Protein AF-A0A9J6EK21-F1 (afdb_monomer_lite)

Sequence (193 aa):
MLVGSKFVKLVEVPLRETSPPKWKELTINTGAAQSTLEDIKLTERAGGYAYQEDPASGVATRNRFIYWKTNHNVLELAEESLDVDLVGNRLRLRFQHTPLLEGVSIFETRNNLVVLAATIASVHRLSFPHPRLLNPNVGSTSTCSMRSVFFDTSATLLRDYHVAEPRRSRHHAVEQLVQLAGSQRRGDIRARY

Secondary structure (DSSP, 8-state):
-----PPPPP-------SS----EEEEE-----TTS-TT--PPPEEEEEEPPP-GGGGGGTTTEEEEEEEETTEEEEEEEESSSEEES-EEEEEETTSPEEEEEEEEE-SSEEEEEEEESS-EEEEEEE-HHHH-TTTTTS--SEEE-TTTT--TTGGGG----------TTHHHHHHHHHHTTSSS------

InterPro domains:
  IPR021717 Nucleoporin Nup120/160 [PTHR21286] (7-160)
  IPR059141 Nucleoporin Nup120/160, beta-propeller domain [PF11715] (64-175)

Radius of gyration: 25.61 Å; chains: 1; bounding box: 90×64×72 Å

Organism: Rhipicephalus microplus (NCBI:txid6941)

pLDDT: mean 75.16, std 19.0, range [32.81, 96.81]

Foldseek 3Di:
DDDDDDDDDDDDDDPDDVDDDDEDEDEDEPVDDLPPCLPDQDDKDKDKAQFDDDVLLPQLRPQKMKIWIFDFQKIKIAIDHPQAAEPQGIYIYGYPNWTWDPDWDWDDDPFWIWIWTDTPFFIWIQTFGRSCVQCVPVVPDDDRYGYHSRNPDDVVSRPPTPGPGVPPPPPPPVVVVVVVVVVVPPDDDDDDD

Structure (mmCIF, N/CA/C/O backbone):
data_AF-A0A9J6EK21-F1
#
_entry.id   AF-A0A9J6EK21-F1
#
loop_
_atom_site.group_PDB
_atom_site.id
_atom_site.type_symbol
_atom_site.label_atom_id
_atom_site.label_alt_id
_atom_site.label_comp_id
_atom_site.label_asym_id
_atom_site.label_entity_id
_atom_site.label_seq_id
_atom_site.pdbx_PDB_ins_code
_atom_site.Cartn_x
_atom_site.Cartn_y
_atom_site.Cartn_z
_atom_site.occupancy
_atom_site.B_iso_or_equiv
_atom_site.auth_seq_id
_atom_site.auth_comp_id
_atom_site.auth_asym_id
_atom_site.auth_atom_id
_atom_site.pdbx_PDB_model_num
ATOM 1 N N . MET A 1 1 ? 47.867 -22.078 9.598 1.00 40.31 1 MET A N 1
ATOM 2 C CA . MET A 1 1 ? 47.604 -20.791 8.920 1.00 40.31 1 MET A CA 1
ATOM 3 C C . MET A 1 1 ? 46.098 -20.562 8.979 1.00 40.31 1 MET A C 1
ATOM 5 O O . MET A 1 1 ? 45.368 -21.250 8.281 1.00 40.31 1 MET A O 1
ATOM 9 N N . LEU A 1 2 ? 45.621 -19.748 9.926 1.00 47.09 2 LEU A N 1
ATOM 10 C CA . LEU A 1 2 ? 44.187 -19.523 10.148 1.00 47.09 2 LEU A CA 1
ATOM 11 C C . LEU A 1 2 ? 43.676 -18.512 9.116 1.00 47.09 2 LEU A C 1
ATOM 13 O O . LEU A 1 2 ? 44.155 -17.381 9.067 1.00 47.09 2 LEU A O 1
ATOM 17 N N . VAL A 1 3 ? 42.727 -18.933 8.280 1.00 52.97 3 VAL A N 1
ATOM 18 C CA . VAL A 1 3 ? 42.034 -18.062 7.327 1.00 52.97 3 VAL A CA 1
ATOM 19 C C . VAL A 1 3 ? 41.134 -17.127 8.134 1.00 52.97 3 VAL A C 1
ATOM 21 O O . VAL A 1 3 ? 40.105 -17.539 8.666 1.00 52.97 3 VAL A O 1
ATOM 24 N N . GLY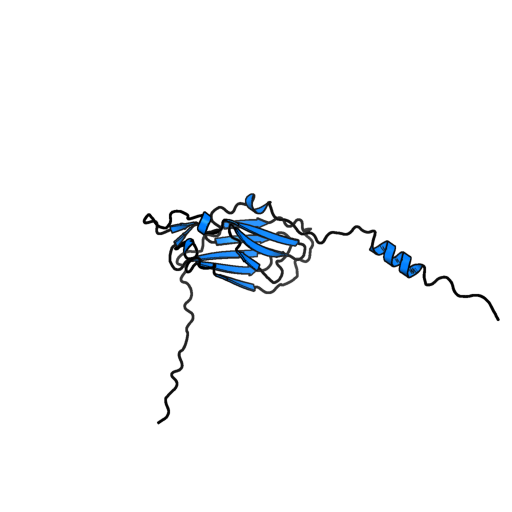 A 1 4 ? 41.561 -15.874 8.288 1.00 55.09 4 GLY A N 1
ATOM 25 C CA . GLY A 1 4 ? 40.792 -14.844 8.978 1.00 55.09 4 GLY A CA 1
ATOM 26 C C . GLY A 1 4 ? 39.464 -14.604 8.264 1.00 55.09 4 GLY A C 1
ATOM 27 O O . GLY A 1 4 ? 39.439 -14.116 7.135 1.00 55.09 4 GLY A O 1
ATOM 28 N N . SER A 1 5 ? 38.360 -14.949 8.923 1.00 61.59 5 SER A N 1
ATOM 29 C CA . SER A 1 5 ? 37.017 -14.615 8.452 1.00 61.59 5 SER A CA 1
ATOM 30 C C . SER A 1 5 ? 36.838 -13.100 8.551 1.00 61.59 5 SER A C 1
ATOM 32 O O . SER A 1 5 ? 36.797 -12.541 9.645 1.00 61.59 5 SER A O 1
ATOM 34 N N . LYS A 1 6 ? 36.801 -12.409 7.407 1.00 70.25 6 LYS A N 1
ATOM 35 C CA . LYS A 1 6 ? 36.523 -10.968 7.357 1.00 70.25 6 LYS A CA 1
ATOM 36 C C . LYS A 1 6 ? 35.059 -10.738 7.734 1.00 70.25 6 LYS A C 1
ATOM 38 O O . LYS A 1 6 ? 34.167 -11.168 7.010 1.00 70.25 6 LYS A O 1
ATOM 43 N N . PHE A 1 7 ? 34.814 -10.043 8.841 1.00 70.19 7 PHE A N 1
ATOM 44 C CA . PHE A 1 7 ? 33.476 -9.576 9.195 1.00 70.19 7 PHE A CA 1
ATOM 45 C C . PHE A 1 7 ? 33.086 -8.412 8.278 1.00 70.19 7 PHE A C 1
ATOM 47 O O . PHE A 1 7 ? 33.730 -7.362 8.286 1.00 70.19 7 PHE A O 1
ATOM 54 N N . VAL A 1 8 ? 32.038 -8.600 7.476 1.00 79.94 8 VAL A N 1
ATOM 55 C CA . VAL A 1 8 ? 31.422 -7.528 6.685 1.00 79.94 8 VAL A CA 1
ATOM 56 C C . VAL A 1 8 ? 30.449 -6.776 7.591 1.00 79.94 8 VAL A C 1
ATOM 58 O O . VAL A 1 8 ? 29.542 -7.377 8.162 1.00 79.94 8 VAL A O 1
ATOM 61 N N . LYS A 1 9 ? 30.645 -5.463 7.742 1.00 83.06 9 LYS A N 1
ATOM 62 C CA . LYS A 1 9 ? 29.741 -4.581 8.489 1.00 83.06 9 LYS A CA 1
ATOM 63 C C . LYS A 1 9 ? 28.772 -3.921 7.513 1.00 83.06 9 LYS A C 1
ATOM 65 O O . LYS A 1 9 ? 29.208 -3.238 6.591 1.00 83.06 9 LYS A O 1
ATOM 70 N N . LEU A 1 10 ? 27.476 -4.103 7.739 1.00 83.75 10 LEU A N 1
ATOM 71 C CA . LEU A 1 10 ? 26.432 -3.352 7.046 1.00 83.75 10 LEU A CA 1
ATOM 72 C C . LEU A 1 10 ? 26.148 -2.062 7.825 1.00 83.75 10 LEU A C 1
ATOM 74 O O . LEU A 1 10 ? 26.175 -2.055 9.057 1.00 83.75 10 LEU A O 1
ATOM 78 N N . VAL A 1 11 ? 25.917 -0.967 7.106 1.00 85.31 11 VAL A N 1
ATOM 79 C CA . VAL A 1 11 ? 25.530 0.332 7.667 1.00 85.31 11 VAL A CA 1
ATOM 80 C C . VAL A 1 11 ? 24.238 0.745 6.984 1.00 85.31 11 VAL A C 1
ATOM 82 O O . VAL A 1 11 ? 24.142 0.684 5.760 1.00 85.31 11 VAL A O 1
ATOM 85 N N . GLU A 1 12 ? 23.248 1.143 7.775 1.00 80.56 12 GLU A N 1
ATOM 86 C CA . GLU A 1 12 ? 22.016 1.712 7.248 1.00 80.56 12 GLU A CA 1
ATOM 87 C C . GLU A 1 12 ? 22.305 3.104 6.682 1.00 80.56 12 GLU A C 1
ATOM 89 O O . GLU A 1 12 ? 22.923 3.943 7.339 1.00 80.56 12 GLU A O 1
ATOM 94 N N . VAL A 1 13 ? 21.872 3.342 5.447 1.00 76.94 13 VAL A N 1
ATOM 95 C CA . VAL A 1 13 ? 21.947 4.656 4.813 1.00 76.94 13 VAL A CA 1
ATOM 96 C C . VAL A 1 13 ? 20.536 5.236 4.817 1.00 76.94 13 VAL A C 1
ATOM 98 O O . VAL A 1 13 ? 19.679 4.713 4.104 1.00 76.94 13 VAL A O 1
ATOM 101 N N . PRO A 1 14 ? 20.265 6.297 5.599 1.00 68.88 14 PRO A N 1
ATOM 102 C CA . PRO A 1 14 ? 18.956 6.932 5.602 1.00 68.88 14 PRO A CA 1
ATOM 103 C C . PRO A 1 14 ? 18.632 7.485 4.214 1.00 68.88 14 PRO A C 1
ATOM 105 O O . PRO A 1 14 ? 19.471 8.141 3.587 1.00 68.88 14 PRO A O 1
ATOM 108 N N . LEU A 1 15 ? 17.404 7.259 3.748 1.00 63.62 15 LEU A N 1
ATOM 109 C CA . LEU A 1 15 ? 16.903 7.884 2.527 1.00 63.62 15 LEU A CA 1
ATOM 110 C C . LEU A 1 15 ? 16.932 9.408 2.709 1.00 63.62 15 LEU A C 1
ATOM 112 O O . LEU A 1 15 ? 16.271 9.961 3.588 1.00 63.62 15 LEU A O 1
ATOM 116 N N . ARG A 1 16 ? 17.725 10.102 1.887 1.00 55.03 16 ARG A N 1
ATOM 117 C CA . ARG A 1 16 ? 17.743 11.568 1.853 1.00 55.03 16 ARG A CA 1
ATOM 118 C C . ARG A 1 16 ? 16.527 12.067 1.078 1.00 55.03 16 ARG A C 1
ATOM 120 O O . ARG A 1 16 ? 16.592 12.242 -0.135 1.00 55.03 16 ARG A O 1
ATOM 127 N N . GLU A 1 17 ? 15.433 12.328 1.782 1.00 61.44 17 GLU A N 1
ATOM 128 C CA . GLU A 1 17 ? 14.317 13.099 1.231 1.00 61.44 17 GLU A CA 1
ATOM 129 C C . GLU A 1 17 ? 14.721 14.587 1.198 1.00 61.44 17 GLU A C 1
ATOM 131 O O . GLU A 1 17 ? 14.919 15.221 2.232 1.00 61.44 17 GLU A O 1
ATOM 136 N N . THR A 1 18 ? 14.914 15.147 0.001 1.00 62.56 18 THR A N 1
ATOM 137 C CA . THR A 1 18 ? 15.340 16.551 -0.197 1.00 62.56 18 THR A CA 1
ATOM 138 C C . THR A 1 18 ? 14.207 17.558 0.005 1.00 62.56 18 THR A C 1
ATOM 140 O O . THR A 1 18 ? 14.449 18.756 0.141 1.00 62.56 18 THR A O 1
ATOM 143 N N . SER A 1 19 ? 12.966 17.076 0.033 1.00 68.75 19 SER A N 1
ATOM 144 C CA . SER A 1 19 ? 11.758 17.848 0.304 1.00 68.75 19 SER A CA 1
ATOM 145 C C . SER A 1 19 ? 10.736 16.954 1.008 1.00 68.75 19 SER A C 1
ATOM 147 O O . SER A 1 19 ? 10.774 15.735 0.820 1.00 68.75 19 SER A O 1
ATOM 149 N N . PRO A 1 20 ? 9.837 17.523 1.830 1.00 72.75 20 PRO A N 1
ATOM 150 C CA . PRO A 1 20 ? 8.819 16.733 2.497 1.00 72.75 20 PRO A CA 1
ATOM 151 C C . PRO A 1 20 ? 7.945 16.008 1.460 1.00 72.75 20 PRO A C 1
ATOM 153 O O . PRO A 1 20 ? 7.500 16.627 0.487 1.00 72.75 20 PRO A O 1
ATOM 156 N N . PRO A 1 21 ? 7.674 14.709 1.657 1.00 76.00 21 PRO A N 1
ATOM 157 C CA . PRO A 1 21 ? 6.937 13.908 0.695 1.00 76.00 21 PRO A CA 1
ATOM 158 C C . PRO A 1 21 ? 5.524 14.452 0.485 1.00 76.00 21 PRO A C 1
ATOM 160 O O . PRO A 1 21 ? 4.803 14.763 1.437 1.00 76.00 21 PRO A O 1
ATOM 163 N N . LYS A 1 22 ? 5.100 14.535 -0.779 1.00 88.62 22 LYS A N 1
ATOM 164 C CA . LYS A 1 22 ? 3.745 14.962 -1.136 1.00 88.62 22 LYS A CA 1
ATOM 165 C C . LYS A 1 22 ? 2.770 13.802 -0.947 1.00 88.62 22 LYS A C 1
ATOM 167 O O . LYS A 1 22 ? 2.676 12.918 -1.794 1.00 88.62 22 LYS A O 1
ATOM 172 N N . TRP A 1 23 ? 2.030 13.825 0.155 1.00 92.69 23 TRP A N 1
ATOM 173 C CA . TRP A 1 23 ? 1.017 12.819 0.467 1.00 92.69 23 TRP A CA 1
ATOM 174 C C . TRP A 1 23 ? -0.334 13.162 -0.156 1.00 92.69 23 TRP A C 1
ATOM 176 O O . TRP A 1 23 ? -0.827 14.284 -0.027 1.00 92.69 23 TRP A O 1
ATOM 186 N N . LYS A 1 24 ? -0.966 12.168 -0.782 1.00 93.19 24 LYS A N 1
ATOM 187 C CA . LYS A 1 24 ? -2.401 12.196 -1.068 1.00 93.19 24 LYS A CA 1
ATOM 188 C C . LYS A 1 24 ? -3.138 11.685 0.164 1.00 93.19 24 LYS A C 1
ATOM 190 O O . LYS A 1 24 ? -2.943 10.537 0.541 1.00 93.19 24 LYS A O 1
ATOM 195 N N . GLU A 1 25 ? -3.952 12.517 0.803 1.00 93.94 25 GLU A N 1
ATOM 196 C CA . GLU A 1 25 ? -4.657 12.150 2.036 1.00 93.94 25 GLU A CA 1
ATOM 197 C C . GLU A 1 25 ? -6.149 11.934 1.775 1.00 93.94 25 GLU A C 1
ATOM 199 O O . GLU A 1 25 ? -6.802 12.769 1.148 1.00 93.94 25 GLU A O 1
ATOM 204 N N . LEU A 1 26 ? -6.681 10.801 2.236 1.00 91.69 26 LEU A N 1
ATOM 205 C CA . LEU A 1 26 ? -8.092 10.442 2.123 1.00 91.69 26 LEU A CA 1
ATOM 206 C C . LEU A 1 26 ? -8.618 9.953 3.471 1.00 91.69 26 LEU A C 1
ATOM 208 O O . LEU A 1 26 ? -7.931 9.254 4.215 1.00 91.69 26 LEU A O 1
ATOM 212 N N . THR A 1 27 ? -9.874 10.279 3.750 1.00 90.25 27 THR A N 1
ATOM 213 C CA . THR A 1 27 ? -10.564 9.869 4.972 1.00 90.25 27 THR A CA 1
ATOM 214 C C . THR A 1 27 ? -11.602 8.802 4.648 1.00 90.25 27 THR A C 1
ATOM 216 O O . THR A 1 27 ? -12.397 8.960 3.721 1.00 90.25 27 THR A O 1
ATOM 219 N N . ILE A 1 28 ? -11.587 7.713 5.412 1.00 86.75 28 ILE A N 1
ATOM 220 C CA . ILE A 1 28 ? -12.475 6.563 5.269 1.00 86.75 28 ILE A CA 1
ATOM 221 C C . ILE A 1 28 ? -13.487 6.605 6.407 1.00 86.75 28 ILE A C 1
ATOM 223 O O . ILE A 1 28 ? -13.144 6.456 7.583 1.00 86.75 28 ILE A O 1
ATOM 227 N N . ASN A 1 29 ? -14.749 6.787 6.033 1.00 84.19 29 ASN A N 1
ATOM 228 C CA . ASN A 1 29 ? -15.865 6.698 6.961 1.00 84.19 29 ASN A CA 1
ATOM 229 C C . ASN A 1 29 ? -16.141 5.215 7.219 1.00 84.19 29 ASN A C 1
ATOM 231 O O . ASN A 1 29 ? -16.587 4.498 6.326 1.00 84.19 29 ASN A O 1
ATOM 235 N N . THR A 1 30 ? -15.856 4.755 8.431 1.00 76.69 30 THR A N 1
ATOM 236 C CA . THR A 1 30 ? -15.972 3.341 8.823 1.00 76.69 30 THR A CA 1
ATOM 237 C C . THR A 1 30 ? -17.363 2.976 9.342 1.00 76.69 30 THR A C 1
ATOM 239 O O . THR A 1 30 ? -17.615 1.819 9.649 1.00 76.69 30 THR A O 1
ATOM 242 N N . GLY A 1 31 ? -18.268 3.954 9.481 1.00 71.31 31 GLY A N 1
ATOM 243 C CA . GLY A 1 31 ? -19.577 3.753 10.111 1.00 71.31 31 GLY A CA 1
ATOM 244 C C . GLY A 1 31 ? -19.506 3.454 11.614 1.00 71.31 31 GLY A C 1
ATOM 245 O O . GLY A 1 31 ? -20.548 3.261 12.239 1.00 71.31 31 GLY A O 1
ATOM 246 N N . ALA A 1 32 ? -18.305 3.441 12.204 1.00 67.50 32 ALA A N 1
ATOM 247 C CA . ALA A 1 32 ? -18.110 3.257 13.631 1.00 67.50 32 ALA A CA 1
ATOM 248 C C . ALA A 1 32 ? -18.703 4.442 14.406 1.00 67.50 32 ALA A C 1
ATOM 250 O O . ALA A 1 32 ? -18.545 5.606 14.023 1.00 67.50 32 ALA A O 1
ATOM 251 N N . ALA A 1 33 ? -19.405 4.137 15.498 1.00 65.12 33 ALA A N 1
ATOM 252 C CA . ALA A 1 33 ? -19.888 5.158 16.412 1.00 65.12 33 ALA A CA 1
ATOM 253 C C . ALA A 1 33 ? -18.691 5.862 17.063 1.00 65.12 33 ALA A C 1
ATOM 255 O O . ALA A 1 33 ? -17.718 5.213 17.428 1.00 65.12 33 ALA A O 1
ATOM 256 N N . GLN A 1 34 ? -18.806 7.169 17.289 1.00 60.50 34 GLN A N 1
ATOM 257 C CA . GLN A 1 34 ? -17.769 8.050 17.849 1.00 60.50 34 GLN A CA 1
ATOM 258 C C . GLN A 1 34 ? -17.234 7.634 19.242 1.00 60.50 34 GLN A C 1
ATOM 260 O O . GLN A 1 34 ? -16.391 8.307 19.809 1.00 60.50 34 GLN A O 1
ATOM 265 N N . SER A 1 35 ? -17.749 6.545 19.823 1.00 54.88 35 SER A N 1
ATOM 266 C CA . SER A 1 35 ? -17.444 6.059 21.172 1.00 54.88 35 SER A CA 1
ATOM 267 C C . SER A 1 35 ? -16.764 4.678 21.180 1.00 54.88 35 SER A C 1
ATOM 269 O O . SER A 1 35 ? -16.538 4.099 22.243 1.00 54.88 35 SER A O 1
ATOM 271 N N . THR A 1 36 ? -16.428 4.109 20.016 1.00 54.91 36 THR A N 1
ATOM 272 C CA . THR A 1 36 ? -15.726 2.819 19.959 1.00 54.91 36 THR A CA 1
ATOM 273 C C . THR A 1 36 ? -14.241 2.979 20.290 1.00 54.91 36 THR A C 1
ATOM 275 O O . THR A 1 36 ? -13.441 3.255 19.409 1.00 54.91 36 THR A O 1
ATOM 278 N N . LEU A 1 37 ? -13.883 2.752 21.560 1.00 57.03 37 LEU A N 1
ATOM 279 C CA . LEU A 1 37 ? -12.531 2.394 22.027 1.00 57.03 37 LEU A CA 1
ATOM 280 C C . LEU A 1 37 ? -11.387 3.250 21.440 1.00 57.03 37 LEU A C 1
ATOM 282 O O . LEU A 1 37 ? -10.439 2.724 20.860 1.00 57.03 37 LEU A O 1
ATOM 286 N N . GLU A 1 38 ? -11.456 4.570 21.625 1.00 58.53 38 GLU A N 1
ATOM 287 C CA . GLU A 1 38 ? -10.396 5.501 21.197 1.00 58.53 38 GLU A CA 1
ATOM 288 C C . GLU A 1 38 ? -9.121 5.428 22.068 1.00 58.53 38 GLU A C 1
ATOM 290 O O . GLU A 1 38 ? -8.106 6.015 21.713 1.00 58.53 38 GLU A O 1
ATOM 295 N N . ASP A 1 39 ? -9.145 4.688 23.186 1.00 59.31 39 ASP A N 1
ATOM 296 C CA . ASP A 1 39 ? -8.041 4.621 24.163 1.00 59.31 39 ASP A CA 1
ATOM 297 C C . ASP A 1 39 ? -7.188 3.335 24.061 1.00 59.31 39 ASP A C 1
ATOM 299 O O . ASP A 1 39 ? -6.367 3.028 24.928 1.00 59.31 39 ASP A O 1
ATOM 303 N N . ILE A 1 40 ? -7.361 2.541 22.996 1.00 67.81 40 ILE A N 1
ATOM 304 C CA . ILE A 1 40 ? -6.507 1.370 22.752 1.00 67.81 40 ILE A CA 1
ATOM 305 C C . ILE A 1 40 ? -5.240 1.819 22.022 1.00 67.81 40 ILE A C 1
ATOM 307 O O . ILE A 1 40 ? -5.243 2.083 20.819 1.00 67.81 40 ILE A O 1
ATOM 311 N N . LYS A 1 41 ? -4.116 1.829 22.742 1.00 69.56 41 LYS A N 1
ATOM 312 C CA . LYS A 1 41 ? -2.788 2.025 22.148 1.00 69.56 41 LYS A CA 1
ATOM 313 C C . LYS A 1 41 ? -2.337 0.761 21.425 1.00 69.56 41 LYS A C 1
ATOM 315 O O . LYS A 1 41 ? -1.727 -0.126 22.020 1.00 69.56 41 LYS A O 1
ATOM 320 N N . LEU A 1 42 ? -2.639 0.687 20.134 1.00 77.81 42 LEU A N 1
ATOM 321 C CA . LEU A 1 42 ? -2.065 -0.325 19.254 1.00 77.81 42 LEU A CA 1
ATOM 322 C C . LEU A 1 42 ? -0.633 0.056 18.873 1.00 77.81 42 LEU A C 1
ATOM 324 O O . LEU A 1 42 ? -0.305 1.233 18.721 1.00 77.81 42 LEU A O 1
ATOM 328 N N . THR A 1 43 ? 0.226 -0.955 18.762 1.00 81.44 43 THR A N 1
ATOM 329 C CA . THR A 1 43 ? 1.626 -0.755 18.381 1.00 81.44 43 THR A CA 1
ATOM 330 C C . THR A 1 43 ? 1.718 -0.306 16.927 1.00 81.44 43 THR A C 1
ATOM 332 O O . THR A 1 43 ? 0.992 -0.803 16.066 1.00 81.44 43 THR A O 1
ATOM 335 N N . GLU A 1 44 ? 2.615 0.639 16.644 1.00 87.75 44 GLU A N 1
ATOM 336 C CA . GLU A 1 44 ? 2.932 0.998 15.264 1.00 87.75 44 GLU A CA 1
ATOM 337 C C . GLU A 1 44 ? 3.527 -0.215 14.546 1.00 87.75 44 GLU A C 1
ATOM 339 O O . GLU A 1 44 ? 4.345 -0.954 15.103 1.00 87.75 44 GLU A O 1
ATOM 344 N N . ARG A 1 45 ? 3.110 -0.426 13.299 1.00 90.69 45 ARG A N 1
ATOM 345 C CA . ARG A 1 45 ? 3.586 -1.533 12.467 1.00 90.69 45 ARG A CA 1
ATOM 346 C C . ARG A 1 45 ? 4.002 -1.006 11.111 1.00 90.69 45 ARG A C 1
ATOM 348 O O . ARG A 1 45 ? 3.510 0.018 10.647 1.00 90.69 45 ARG A O 1
ATOM 355 N N . ALA A 1 46 ? 4.904 -1.730 10.472 1.00 93.50 46 ALA A N 1
ATOM 356 C CA . ALA A 1 46 ? 5.325 -1.461 9.114 1.00 93.50 46 ALA A CA 1
ATOM 357 C C . ALA A 1 46 ? 5.592 -2.774 8.386 1.00 93.50 46 ALA A C 1
ATOM 359 O O . ALA A 1 46 ? 5.826 -3.814 9.008 1.00 93.50 46 ALA A O 1
ATOM 360 N N . GLY A 1 47 ? 5.574 -2.711 7.066 1.00 94.69 47 GLY A N 1
ATOM 361 C CA . GLY A 1 47 ? 5.885 -3.840 6.211 1.00 94.69 47 GLY A CA 1
ATOM 362 C C . GLY A 1 47 ? 6.043 -3.399 4.769 1.00 94.69 47 GLY A C 1
ATOM 363 O O . GLY A 1 47 ? 6.038 -2.208 4.455 1.00 94.69 47 GLY A O 1
ATOM 364 N N . GLY A 1 48 ? 6.184 -4.372 3.881 1.00 95.31 48 GLY A N 1
ATOM 365 C CA . GLY A 1 48 ? 6.315 -4.102 2.463 1.00 95.31 48 GLY A CA 1
ATOM 366 C C . GLY A 1 48 ? 5.885 -5.270 1.599 1.00 95.31 48 GLY A C 1
ATOM 367 O O . GLY A 1 48 ? 5.658 -6.380 2.078 1.00 95.31 48 GLY A O 1
ATOM 368 N N . TYR A 1 49 ? 5.744 -4.973 0.319 1.00 96.19 49 TYR A N 1
ATOM 369 C CA . TYR A 1 49 ? 5.314 -5.876 -0.725 1.00 96.19 49 TYR A CA 1
ATOM 370 C C . TYR A 1 49 ? 6.106 -5.561 -1.992 1.00 96.19 49 TYR A C 1
ATOM 372 O O . TYR A 1 49 ? 6.023 -4.449 -2.513 1.00 96.19 49 TYR A O 1
ATOM 380 N N . ALA A 1 50 ? 6.881 -6.524 -2.476 1.00 95.12 50 ALA A N 1
ATOM 381 C CA . ALA A 1 50 ? 7.555 -6.421 -3.764 1.00 95.12 50 ALA A CA 1
ATOM 382 C C . ALA A 1 50 ? 6.646 -6.994 -4.851 1.00 95.12 50 ALA A C 1
ATOM 384 O O . ALA A 1 50 ? 6.057 -8.059 -4.654 1.00 95.12 50 ALA A O 1
ATOM 385 N N . TYR A 1 51 ? 6.533 -6.288 -5.976 1.00 93.50 51 TYR A N 1
ATOM 386 C CA . TYR A 1 51 ? 5.722 -6.768 -7.089 1.00 93.50 51 TYR A CA 1
ATOM 387 C C . TYR A 1 51 ? 6.318 -8.037 -7.691 1.00 93.50 51 TYR A C 1
ATOM 389 O O . TYR A 1 51 ? 7.541 -8.191 -7.761 1.00 93.50 51 TYR A O 1
ATOM 397 N N . GLN A 1 52 ? 5.455 -8.925 -8.180 1.00 89.25 52 GLN A N 1
ATOM 398 C CA . GLN A 1 52 ? 5.928 -10.067 -8.942 1.00 89.25 52 GLN A CA 1
ATOM 399 C C . GLN A 1 52 ? 6.505 -9.593 -10.282 1.00 89.25 52 GLN A C 1
ATOM 401 O O . GLN A 1 52 ? 5.839 -8.950 -11.105 1.00 89.25 52 GLN A O 1
ATOM 406 N N . GLU A 1 53 ? 7.771 -9.927 -10.508 1.00 82.50 53 GLU A N 1
ATOM 407 C CA . GLU A 1 53 ? 8.411 -9.680 -11.789 1.00 82.50 53 GLU A CA 1
ATOM 408 C C . GLU A 1 53 ? 7.850 -10.650 -12.829 1.00 82.50 53 GLU A C 1
ATOM 410 O O . GLU A 1 53 ? 7.893 -11.871 -12.673 1.00 82.50 53 GLU A O 1
ATOM 415 N N . ASP A 1 54 ? 7.300 -10.086 -13.897 1.00 75.44 54 ASP A N 1
ATOM 416 C CA . ASP A 1 54 ? 6.799 -10.824 -15.047 1.00 75.44 54 ASP A CA 1
ATOM 417 C C . ASP A 1 54 ? 7.540 -10.293 -16.281 1.00 75.44 54 ASP A C 1
ATOM 419 O O . ASP A 1 54 ? 7.471 -9.090 -16.546 1.00 75.44 54 ASP A O 1
ATOM 423 N N . PRO A 1 55 ? 8.244 -11.141 -17.052 1.00 73.19 55 PRO A N 1
ATOM 424 C CA . PRO A 1 55 ? 8.926 -10.720 -18.273 1.00 73.19 55 PRO A CA 1
ATOM 425 C C . PRO A 1 55 ? 8.018 -9.960 -19.253 1.00 73.19 55 PRO A C 1
ATOM 427 O O . PRO A 1 55 ? 8.491 -9.060 -19.946 1.00 73.19 55 PRO A O 1
ATOM 430 N N . ALA A 1 56 ? 6.713 -10.261 -19.279 1.00 72.38 56 ALA A N 1
ATOM 431 C CA . ALA A 1 56 ? 5.737 -9.553 -20.111 1.00 72.38 56 ALA A CA 1
ATOM 432 C C . ALA A 1 56 ? 5.352 -8.162 -19.562 1.00 72.38 56 ALA A C 1
ATOM 434 O O . ALA A 1 56 ? 4.859 -7.317 -20.306 1.00 72.38 56 ALA A O 1
ATOM 435 N N . SER A 1 57 ? 5.585 -7.912 -18.271 1.00 68.75 57 SER A N 1
ATOM 436 C CA . SER A 1 57 ? 5.372 -6.626 -17.585 1.00 68.75 57 SER A CA 1
ATOM 437 C C . SER A 1 57 ? 6.463 -5.595 -17.894 1.00 68.75 57 SER A C 1
ATOM 439 O O . SER A 1 57 ? 6.269 -4.392 -17.699 1.00 68.75 57 SER A O 1
ATOM 441 N N . GLY A 1 58 ? 7.629 -6.055 -18.360 1.00 76.56 58 GLY A N 1
ATOM 442 C CA . GLY A 1 58 ? 8.795 -5.209 -18.588 1.00 76.56 58 GLY A CA 1
ATOM 443 C C . GLY A 1 58 ? 9.188 -4.415 -17.336 1.00 76.56 58 GLY A C 1
ATOM 444 O O . GLY A 1 58 ? 9.230 -4.943 -16.227 1.00 76.56 58 GLY A O 1
ATOM 445 N N . VAL A 1 59 ? 9.454 -3.118 -17.508 1.00 80.75 59 VAL A N 1
ATOM 446 C CA . VAL A 1 59 ? 9.873 -2.209 -16.421 1.00 80.75 59 VAL A CA 1
ATOM 447 C C . VAL A 1 59 ? 8.702 -1.823 -15.497 1.00 80.75 59 VAL A C 1
ATOM 449 O O . VAL A 1 59 ? 8.912 -1.204 -14.462 1.00 80.75 59 VAL A O 1
ATOM 452 N N . ALA A 1 60 ? 7.453 -2.194 -15.812 1.00 84.25 60 ALA A N 1
ATOM 453 C CA . ALA A 1 60 ? 6.297 -1.737 -15.036 1.00 84.25 60 ALA A CA 1
ATOM 454 C C . ALA A 1 60 ? 6.264 -2.280 -13.592 1.00 84.25 60 ALA A C 1
ATOM 456 O O . ALA A 1 60 ? 5.767 -1.576 -12.708 1.00 84.25 60 ALA A O 1
ATOM 457 N N . THR A 1 61 ? 6.776 -3.496 -13.352 1.00 88.88 61 THR A N 1
ATOM 458 C CA . THR A 1 61 ? 6.847 -4.127 -12.013 1.00 88.88 61 THR A CA 1
ATOM 459 C C . THR A 1 61 ? 8.261 -4.431 -11.516 1.00 88.88 61 THR A C 1
ATOM 461 O O . THR A 1 61 ? 8.426 -4.695 -10.328 1.00 88.88 61 THR A O 1
ATOM 464 N N . ARG A 1 62 ? 9.281 -4.373 -12.379 1.00 89.25 62 ARG A N 1
ATOM 465 C CA . ARG A 1 62 ? 10.673 -4.674 -12.011 1.00 89.25 62 ARG A CA 1
ATOM 466 C C . ARG A 1 62 ? 11.214 -3.672 -10.989 1.00 89.25 62 ARG A C 1
ATOM 468 O O . ARG A 1 62 ? 10.972 -2.472 -11.127 1.00 89.25 62 ARG A O 1
ATOM 475 N N . ASN A 1 63 ? 11.944 -4.163 -9.980 1.00 90.81 63 ASN A N 1
ATOM 476 C CA . ASN A 1 63 ? 12.533 -3.338 -8.911 1.00 90.81 63 ASN A CA 1
ATOM 477 C C . ASN A 1 63 ? 11.552 -2.327 -8.292 1.00 90.81 63 ASN A C 1
ATOM 479 O O . ASN A 1 63 ? 11.928 -1.212 -7.916 1.00 90.81 63 ASN A O 1
ATOM 483 N N . ARG A 1 64 ? 10.273 -2.697 -8.236 1.00 92.94 64 ARG A N 1
ATOM 484 C CA . ARG A 1 64 ? 9.194 -1.856 -7.740 1.00 92.94 64 ARG A CA 1
ATOM 485 C C . ARG A 1 64 ? 8.591 -2.528 -6.520 1.00 92.94 64 ARG A C 1
ATOM 487 O O . ARG A 1 64 ? 8.430 -3.750 -6.481 1.00 92.94 64 ARG A O 1
ATOM 494 N N . PHE A 1 65 ? 8.251 -1.737 -5.518 1.00 95.81 65 PHE A N 1
ATOM 495 C CA . PHE A 1 65 ? 7.695 -2.249 -4.274 1.00 95.81 65 PHE A CA 1
ATOM 496 C C . PHE A 1 65 ? 6.821 -1.202 -3.595 1.00 95.81 65 PHE A C 1
ATOM 498 O O . PHE A 1 65 ? 6.900 -0.008 -3.875 1.00 95.81 65 PHE A O 1
ATOM 505 N N . ILE A 1 66 ? 5.980 -1.667 -2.684 1.00 96.81 66 ILE A N 1
ATOM 506 C CA . ILE A 1 66 ? 5.200 -0.841 -1.775 1.00 96.81 66 ILE A CA 1
ATOM 507 C C . ILE A 1 66 ? 5.716 -1.098 -0.375 1.00 96.81 66 ILE A C 1
ATOM 509 O O . ILE A 1 66 ? 5.858 -2.249 0.027 1.00 96.81 66 ILE A O 1
ATOM 513 N N . TYR A 1 67 ? 5.934 -0.045 0.394 1.00 95.88 67 TYR A N 1
ATOM 514 C CA . TYR A 1 67 ? 6.028 -0.151 1.839 1.00 95.88 67 TYR A CA 1
ATOM 515 C C . TYR A 1 67 ? 4.841 0.545 2.486 1.00 95.88 67 TYR A C 1
ATOM 517 O O . TYR A 1 67 ? 4.214 1.449 1.922 1.00 95.88 67 TYR A O 1
ATOM 525 N N . TRP A 1 68 ? 4.507 0.083 3.678 1.00 96.31 68 TRP A N 1
ATOM 526 C CA . TRP A 1 68 ? 3.403 0.614 4.445 1.00 96.31 68 TRP A CA 1
ATOM 527 C C . TRP A 1 68 ? 3.783 0.765 5.904 1.00 96.31 68 TRP A C 1
ATOM 529 O O . TRP A 1 68 ? 4.622 0.029 6.425 1.00 96.31 68 TRP A O 1
ATOM 539 N N . LYS A 1 69 ? 3.134 1.720 6.563 1.00 94.38 69 LYS A N 1
ATOM 540 C CA . LYS A 1 69 ? 3.178 1.884 8.013 1.00 94.38 69 LYS A CA 1
ATOM 541 C C . LYS A 1 69 ? 1.800 2.232 8.550 1.00 94.38 69 LYS A C 1
ATOM 543 O O . LYS A 1 69 ? 1.024 2.933 7.900 1.00 94.38 69 LYS A O 1
ATOM 548 N N . THR A 1 70 ? 1.499 1.724 9.732 1.00 93.31 70 THR A N 1
ATOM 549 C CA . THR A 1 70 ? 0.273 2.010 10.464 1.00 93.31 70 THR A CA 1
ATOM 550 C C . THR A 1 70 ? 0.613 2.756 11.738 1.00 93.31 70 THR A C 1
ATOM 552 O O . THR A 1 70 ? 1.438 2.298 12.530 1.00 93.31 70 THR A O 1
ATOM 555 N N . ASN A 1 71 ? -0.061 3.881 11.946 1.00 90.25 71 ASN A N 1
ATOM 556 C CA . ASN A 1 71 ? -0.018 4.630 13.191 1.00 90.25 71 ASN A CA 1
ATOM 557 C C . ASN A 1 71 ? -1.451 4.898 13.648 1.00 90.25 71 ASN A C 1
ATOM 559 O O . ASN A 1 71 ? -2.171 5.675 13.019 1.00 90.25 71 ASN A O 1
ATOM 563 N N . HIS A 1 72 ? -1.858 4.233 14.728 1.00 89.00 72 HIS A N 1
ATOM 564 C CA . HIS A 1 72 ? -3.195 4.334 15.301 1.00 89.00 72 HIS A CA 1
ATOM 565 C C . HIS A 1 72 ? -4.304 4.058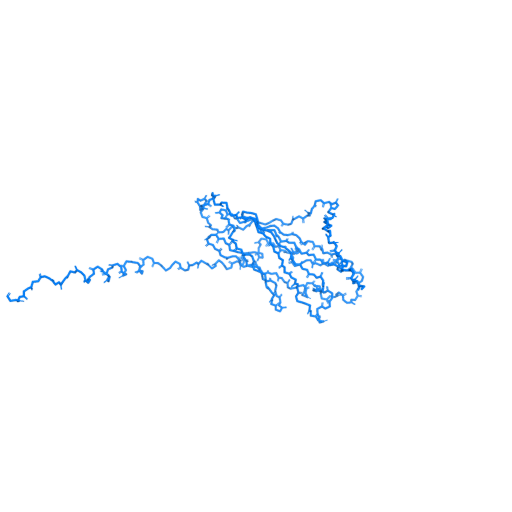 14.266 1.00 89.00 72 HIS A C 1
ATOM 567 O O . HIS A 1 72 ? -4.566 2.910 13.926 1.00 89.00 72 HIS A O 1
ATOM 573 N N . ASN A 1 73 ? -4.945 5.097 13.734 1.00 89.88 73 ASN A N 1
ATOM 574 C CA . ASN A 1 73 ? -6.020 5.019 12.744 1.00 89.88 73 ASN A CA 1
ATOM 575 C C . ASN A 1 73 ? -5.575 5.464 11.341 1.00 89.88 73 ASN A C 1
ATOM 577 O O . ASN A 1 73 ? -6.408 5.756 10.482 1.00 89.88 73 ASN A O 1
ATOM 581 N N . VAL A 1 74 ? -4.269 5.571 11.115 1.00 92.75 74 VAL A N 1
ATOM 582 C CA . VAL A 1 74 ? -3.678 6.036 9.863 1.00 92.75 74 VAL A CA 1
ATOM 583 C C . VAL A 1 74 ? -2.902 4.900 9.211 1.00 92.75 74 VAL A C 1
ATOM 585 O O . VAL A 1 74 ? -2.004 4.331 9.828 1.00 92.75 74 VAL A O 1
ATOM 588 N N . LEU A 1 75 ? -3.224 4.603 7.952 1.00 94.62 75 LEU A N 1
ATOM 589 C CA . LEU A 1 75 ? -2.427 3.749 7.073 1.00 94.62 75 LEU A CA 1
ATOM 590 C C . LEU A 1 75 ? -1.708 4.630 6.056 1.00 94.62 75 LEU A C 1
ATOM 592 O O . LEU A 1 75 ? -2.339 5.343 5.276 1.00 94.62 75 LEU A O 1
ATOM 596 N N . GLU A 1 76 ? -0.388 4.560 6.047 1.00 95.94 76 GLU A N 1
ATOM 597 C CA . GLU A 1 76 ? 0.457 5.213 5.058 1.00 95.94 76 GLU A CA 1
ATOM 598 C C . GLU A 1 76 ? 1.008 4.158 4.107 1.00 95.94 76 GLU A C 1
ATOM 600 O O . GLU A 1 76 ? 1.598 3.172 4.540 1.00 95.94 76 GLU A O 1
ATOM 605 N N . LEU A 1 77 ? 0.797 4.376 2.816 1.00 96.50 77 LEU A N 1
ATOM 606 C CA . LEU A 1 77 ? 1.241 3.539 1.712 1.00 96.50 77 LEU A CA 1
ATOM 607 C C . LEU A 1 77 ? 2.153 4.375 0.822 1.00 96.50 77 LEU A C 1
ATOM 609 O O . LEU A 1 77 ? 1.796 5.488 0.428 1.00 96.50 77 LEU A O 1
ATOM 613 N N . ALA A 1 78 ? 3.313 3.833 0.487 1.00 96.12 78 ALA A N 1
ATOM 614 C CA . ALA A 1 78 ? 4.244 4.466 -0.423 1.00 96.12 78 ALA A CA 1
ATOM 615 C C . ALA A 1 78 ? 4.796 3.428 -1.391 1.00 96.12 78 ALA A C 1
ATOM 617 O O . ALA A 1 78 ? 5.244 2.356 -0.993 1.00 96.12 78 ALA A O 1
ATOM 618 N N . GLU A 1 79 ? 4.718 3.748 -2.671 1.00 96.31 79 GLU A N 1
ATOM 619 C CA . GLU A 1 79 ? 5.256 2.938 -3.747 1.00 96.31 79 GLU A CA 1
ATOM 620 C C . GLU A 1 79 ? 6.570 3.543 -4.227 1.00 96.31 79 GLU A C 1
ATOM 622 O O . GLU A 1 79 ? 6.652 4.748 -4.444 1.00 96.31 79 GLU A O 1
ATOM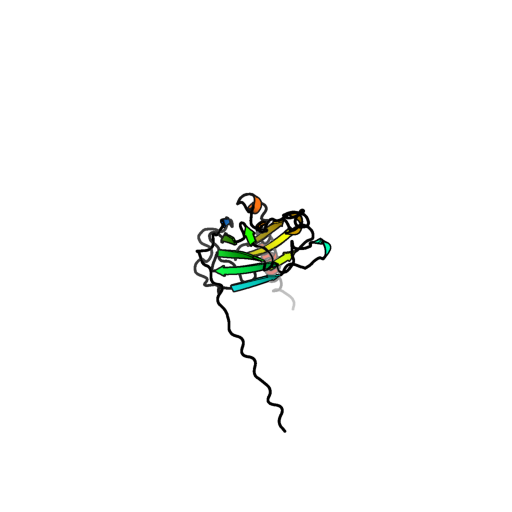 627 N N . GLU A 1 80 ? 7.589 2.722 -4.423 1.00 93.69 80 GLU A N 1
ATOM 628 C CA . GLU A 1 80 ? 8.885 3.163 -4.931 1.00 93.69 80 GLU A CA 1
ATOM 629 C C . GLU A 1 80 ? 9.350 2.226 -6.048 1.00 93.69 80 GLU A C 1
ATOM 631 O O . GLU A 1 80 ? 8.971 1.051 -6.110 1.00 93.69 80 GLU A O 1
ATOM 636 N N . SER A 1 81 ? 10.168 2.762 -6.948 1.00 91.88 81 SER A N 1
ATOM 637 C CA . SER A 1 81 ? 10.876 1.999 -7.972 1.00 91.88 81 SER A CA 1
ATOM 638 C C . SER A 1 81 ? 12.340 2.414 -7.976 1.00 91.88 81 SER A C 1
ATOM 640 O O . SER A 1 81 ? 12.655 3.586 -7.789 1.00 91.88 81 SER A O 1
ATOM 642 N N . LEU A 1 82 ? 13.234 1.447 -8.176 1.00 90.56 82 LEU A N 1
ATOM 643 C CA . LEU A 1 82 ? 14.671 1.715 -8.309 1.00 90.56 82 LEU A CA 1
ATOM 644 C C . LEU A 1 82 ? 15.086 2.001 -9.758 1.00 90.56 82 LEU A C 1
ATOM 646 O O . LEU A 1 82 ? 16.225 2.391 -9.998 1.00 90.56 82 LEU A O 1
ATOM 650 N N . ASP A 1 83 ? 14.175 1.799 -10.711 1.00 87.19 83 ASP A N 1
ATOM 651 C CA . ASP A 1 83 ? 14.455 1.933 -12.140 1.00 87.19 83 ASP A CA 1
ATOM 652 C C . ASP A 1 83 ? 13.913 3.244 -12.726 1.00 87.19 83 ASP A C 1
ATOM 654 O O . ASP A 1 83 ? 14.475 3.759 -13.692 1.00 87.19 83 ASP A O 1
ATOM 658 N N . VAL A 1 84 ? 12.806 3.764 -12.181 1.00 86.94 84 VAL A N 1
ATOM 659 C CA . VAL A 1 84 ? 12.094 4.942 -12.700 1.00 86.94 84 VAL A CA 1
ATOM 660 C C . VAL A 1 84 ? 11.490 5.788 -11.587 1.00 86.94 84 VAL A C 1
ATOM 662 O O . VAL A 1 84 ? 11.133 5.277 -10.527 1.00 86.94 84 VAL A O 1
ATOM 665 N N . ASP A 1 85 ? 11.271 7.071 -11.864 1.00 89.06 85 ASP A N 1
ATOM 666 C CA . ASP A 1 85 ? 10.557 7.940 -10.934 1.00 89.06 85 ASP A CA 1
ATOM 667 C C . ASP A 1 85 ? 9.051 7.650 -10.978 1.00 89.06 85 ASP A C 1
ATOM 669 O O . ASP A 1 85 ? 8.457 7.514 -12.050 1.00 89.06 85 ASP A O 1
ATOM 673 N N . LEU A 1 86 ? 8.393 7.608 -9.819 1.00 91.75 86 LEU A N 1
ATOM 674 C CA . LEU A 1 86 ? 6.943 7.425 -9.732 1.00 91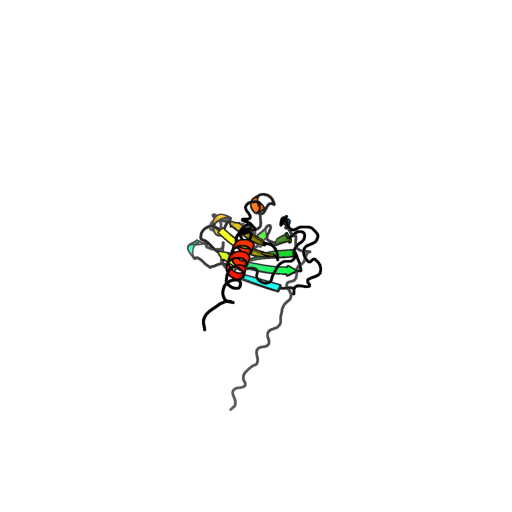.75 86 LEU A CA 1
ATOM 675 C C . LEU A 1 86 ? 6.239 8.734 -9.364 1.00 91.75 86 LEU A C 1
ATOM 677 O O . LEU A 1 86 ? 6.574 9.385 -8.378 1.00 91.75 86 LEU A O 1
ATOM 681 N N . VAL A 1 87 ? 5.198 9.097 -10.116 1.00 91.69 87 VAL A N 1
ATOM 682 C CA . VAL A 1 87 ? 4.325 10.233 -9.780 1.00 91.69 87 VAL A CA 1
ATOM 683 C C . VAL A 1 87 ? 3.156 9.763 -8.925 1.00 91.69 87 VAL A C 1
ATOM 685 O O . VAL A 1 87 ? 2.500 8.769 -9.245 1.00 91.69 87 VAL A O 1
ATOM 688 N N . GLY A 1 88 ? 2.837 10.535 -7.882 1.00 92.81 88 GLY A N 1
ATOM 689 C CA . GLY A 1 88 ? 1.656 10.309 -7.042 1.00 92.81 88 GLY A CA 1
ATOM 690 C C . GLY A 1 88 ? 1.762 9.031 -6.216 1.00 92.81 88 GLY A C 1
ATOM 691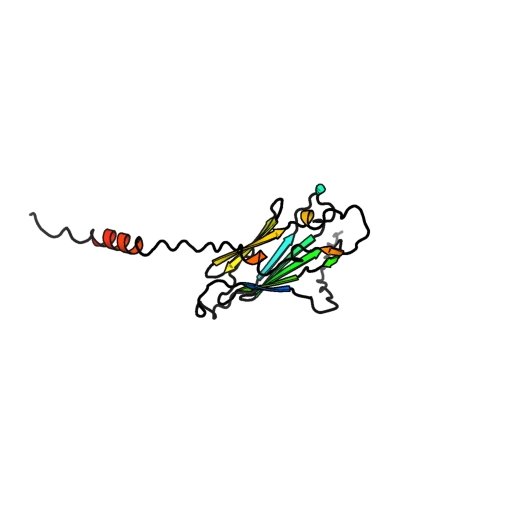 O O . GLY A 1 88 ? 0.776 8.321 -6.058 1.00 92.81 88 GLY A O 1
ATOM 692 N N . ASN A 1 89 ? 2.964 8.732 -5.732 1.00 95.19 89 ASN A N 1
ATOM 693 C CA . ASN A 1 89 ? 3.346 7.444 -5.173 1.00 95.19 89 ASN A CA 1
ATOM 694 C C . ASN A 1 89 ? 3.118 7.291 -3.668 1.00 95.19 89 ASN A C 1
ATOM 696 O O . ASN A 1 89 ? 3.518 6.284 -3.095 1.00 95.19 89 ASN A O 1
ATOM 700 N N . ARG A 1 90 ? 2.471 8.264 -3.018 1.00 95.62 90 ARG A N 1
ATOM 701 C CA . ARG A 1 90 ? 2.253 8.273 -1.566 1.00 95.62 90 ARG A CA 1
ATOM 702 C C . ARG A 1 90 ? 0.800 8.558 -1.222 1.00 95.62 90 ARG A C 1
ATOM 704 O O . ARG A 1 90 ? 0.248 9.590 -1.610 1.00 95.62 90 ARG A O 1
ATOM 711 N N . LEU A 1 91 ? 0.199 7.647 -0.466 1.00 95.62 91 LEU A N 1
ATOM 712 C CA . LEU A 1 91 ? -1.204 7.655 -0.073 1.00 95.62 91 LEU A CA 1
ATOM 713 C C . LEU A 1 91 ? -1.326 7.492 1.444 1.00 95.62 91 LEU A C 1
ATOM 715 O O . LEU A 1 91 ? -0.792 6.553 2.024 1.00 95.62 91 LEU A O 1
ATOM 719 N N . ARG A 1 92 ? -2.067 8.394 2.083 1.00 95.25 92 ARG A N 1
ATOM 720 C CA . ARG A 1 92 ? -2.397 8.345 3.506 1.00 95.25 92 ARG A CA 1
ATOM 721 C C . ARG A 1 92 ? -3.900 8.172 3.666 1.00 95.25 92 ARG A C 1
ATOM 723 O O . ARG A 1 92 ? -4.678 8.982 3.169 1.00 95.25 92 ARG A O 1
ATOM 730 N N . LEU A 1 93 ? -4.298 7.121 4.366 1.00 93.56 93 LEU A N 1
ATOM 731 C CA . LEU A 1 93 ? -5.686 6.780 4.637 1.00 93.56 93 LEU A CA 1
ATOM 732 C C . LEU A 1 93 ? -5.963 6.947 6.128 1.00 93.56 93 LEU A C 1
ATOM 734 O O . LEU A 1 93 ? -5.311 6.310 6.952 1.00 93.56 93 LEU A O 1
ATOM 738 N N . ARG A 1 94 ? -6.933 7.795 6.472 1.00 92.44 94 ARG A N 1
ATOM 739 C CA . ARG A 1 94 ? -7.405 7.993 7.848 1.00 92.44 94 ARG A CA 1
ATOM 740 C C . ARG A 1 94 ? -8.726 7.271 8.066 1.00 92.44 94 ARG A C 1
ATOM 742 O O . ARG A 1 94 ? -9.731 7.648 7.469 1.00 92.44 94 ARG A O 1
ATOM 749 N N . PHE A 1 95 ? -8.743 6.286 8.950 1.00 88.75 95 PHE A N 1
ATOM 750 C CA . PHE A 1 95 ? -9.955 5.584 9.360 1.00 88.75 95 PHE A CA 1
ATOM 751 C C . PHE A 1 95 ? -10.621 6.367 10.494 1.00 88.75 95 PHE A C 1
ATOM 753 O O . PHE A 1 95 ? -9.997 6.668 11.513 1.00 88.75 95 PHE A O 1
ATOM 760 N N . GLN A 1 96 ? -11.872 6.783 10.306 1.00 87.25 96 GLN A N 1
ATOM 761 C CA . GLN A 1 96 ? -12.572 7.564 11.328 1.00 87.25 96 GLN A CA 1
ATOM 762 C C . GLN A 1 96 ? -13.040 6.683 12.489 1.00 87.25 96 GLN A C 1
ATOM 764 O O . GLN A 1 96 ? -13.554 5.592 12.258 1.00 87.25 96 GLN A O 1
ATOM 769 N N . HIS A 1 97 ? -12.902 7.189 13.718 1.00 82.81 97 HIS A N 1
ATOM 770 C CA . HIS A 1 97 ? -13.483 6.628 14.951 1.00 82.81 97 HIS A CA 1
ATOM 771 C C . HIS A 1 97 ? -13.116 5.167 15.264 1.00 82.81 97 HIS A C 1
ATOM 773 O O . HIS A 1 97 ? -13.788 4.508 16.053 1.00 82.81 97 HIS A O 1
ATOM 779 N N . THR A 1 98 ? -12.070 4.622 14.640 1.00 84.38 98 THR A N 1
ATOM 780 C CA . THR A 1 98 ? -11.615 3.259 14.913 1.00 84.38 98 THR A CA 1
ATOM 781 C C . THR A 1 98 ? -10.124 3.115 14.598 1.00 84.38 98 THR A C 1
ATOM 783 O O . THR A 1 98 ? -9.671 3.615 13.561 1.00 84.38 98 THR A O 1
ATOM 786 N N . PRO A 1 99 ? -9.336 2.475 15.477 1.00 85.94 99 PRO A N 1
ATOM 787 C CA . PRO A 1 99 ? -7.934 2.207 15.205 1.00 85.94 99 PRO A CA 1
ATOM 788 C C . PRO A 1 99 ? -7.777 1.018 14.242 1.00 85.94 99 PRO A C 1
ATOM 790 O O . PRO A 1 99 ? -8.651 0.150 14.130 1.00 85.94 99 PRO A O 1
ATOM 793 N N . LEU A 1 100 ? -6.644 0.981 13.542 1.00 88.25 100 LEU A N 1
ATOM 794 C CA . LEU A 1 100 ? -6.253 -0.127 12.674 1.00 88.25 100 LEU A CA 1
ATOM 795 C C . LEU A 1 100 ? -5.676 -1.272 13.501 1.00 88.25 100 LEU A C 1
ATOM 797 O O . LEU A 1 100 ? -4.759 -1.065 14.290 1.00 88.25 100 LEU A O 1
ATOM 801 N N . LEU A 1 101 ? -6.187 -2.480 13.280 1.00 88.00 101 LEU A N 1
ATOM 802 C CA . LEU A 1 101 ? -5.659 -3.704 13.872 1.00 88.00 101 LEU A CA 1
ATOM 803 C C . LEU A 1 101 ? -4.311 -4.092 13.254 1.00 88.00 101 LEU A C 1
ATOM 805 O O . LEU A 1 101 ? -3.904 -3.590 12.204 1.00 88.00 101 LEU A O 1
ATOM 809 N N . GLU A 1 102 ? -3.626 -5.031 13.904 1.00 82.19 102 GLU A N 1
ATOM 810 C CA . GLU A 1 102 ? -2.403 -5.610 13.360 1.00 82.19 102 GLU A CA 1
ATOM 811 C C . GLU A 1 102 ? -2.687 -6.366 12.055 1.00 82.19 102 GLU A C 1
ATOM 813 O O . GLU A 1 102 ? -3.582 -7.208 11.988 1.00 82.19 102 GLU A O 1
ATOM 818 N N . GLY A 1 103 ? -1.877 -6.091 11.032 1.00 78.12 103 GLY A N 1
ATOM 819 C CA . GLY A 1 103 ? -1.905 -6.812 9.763 1.00 78.12 103 GLY A CA 1
ATOM 820 C C . GLY A 1 103 ? -2.503 -5.998 8.620 1.00 78.12 103 GLY A C 1
ATOM 821 O O . GLY A 1 103 ? -3.715 -5.950 8.422 1.00 78.12 103 GLY A O 1
ATOM 822 N N . VAL A 1 104 ? -1.620 -5.422 7.804 1.00 92.88 104 VAL A N 1
ATOM 823 C CA . VAL A 1 104 ? -1.949 -4.974 6.448 1.00 92.88 104 VAL A CA 1
ATOM 824 C C . VAL A 1 104 ? -1.494 -6.068 5.495 1.00 92.88 104 VAL A C 1
ATOM 826 O O . VAL A 1 104 ? -0.329 -6.465 5.511 1.00 92.88 104 VAL A O 1
ATOM 829 N N . SER A 1 105 ? -2.413 -6.571 4.675 1.00 94.19 105 SER A N 1
ATOM 830 C CA . SER A 1 105 ? -2.099 -7.588 3.666 1.00 94.19 105 SER A CA 1
ATOM 831 C C . SER A 1 105 ? -2.193 -6.981 2.279 1.00 94.19 105 SER A C 1
ATOM 833 O O . SER A 1 105 ? -3.206 -6.378 1.933 1.00 94.19 105 SER A O 1
ATOM 835 N N . ILE A 1 106 ? -1.145 -7.159 1.482 1.00 95.75 106 ILE A N 1
ATOM 836 C CA . ILE A 1 106 ? -1.098 -6.730 0.085 1.00 95.75 106 ILE A CA 1
ATOM 837 C C . ILE A 1 106 ? -0.928 -7.975 -0.773 1.00 95.75 106 ILE A C 1
ATOM 839 O O . ILE A 1 106 ? -0.095 -8.826 -0.464 1.00 95.75 106 ILE A O 1
ATOM 843 N N . PHE A 1 107 ? -1.724 -8.093 -1.829 1.00 93.62 107 PHE A N 1
ATOM 844 C CA . PHE A 1 107 ? -1.566 -9.156 -2.812 1.00 93.62 107 PHE A CA 1
ATOM 845 C C . PHE A 1 107 ? -1.956 -8.688 -4.208 1.00 93.62 107 PHE A C 1
ATOM 847 O O . PHE A 1 107 ? -2.805 -7.811 -4.394 1.00 93.62 107 PHE A O 1
ATOM 854 N N . GLU A 1 108 ? -1.344 -9.316 -5.202 1.00 91.00 108 GLU A N 1
ATOM 855 C CA . GLU A 1 108 ? -1.625 -9.063 -6.605 1.00 91.00 108 GLU A CA 1
ATOM 856 C C . GLU A 1 108 ? -2.613 -10.073 -7.186 1.00 91.00 108 GLU A C 1
ATOM 858 O O . GLU A 1 108 ? -2.638 -11.262 -6.869 1.00 91.00 108 GLU A O 1
ATOM 863 N N . THR A 1 109 ? -3.421 -9.574 -8.108 1.00 88.94 109 THR A N 1
ATOM 864 C CA . THR A 1 109 ? -4.165 -10.361 -9.088 1.00 88.94 109 THR A CA 1
ATOM 865 C C . THR A 1 109 ? -3.672 -9.963 -10.478 1.00 88.94 109 THR A C 1
ATOM 867 O O . THR A 1 109 ? -2.900 -9.019 -10.622 1.00 88.94 109 THR A O 1
ATOM 870 N N . ARG A 1 110 ? -4.159 -10.615 -11.541 1.00 85.31 110 ARG A N 1
ATOM 871 C CA . ARG A 1 110 ? -3.766 -10.246 -12.915 1.00 85.31 110 ARG A CA 1
ATOM 872 C C . ARG A 1 110 ? -3.978 -8.759 -13.233 1.00 85.31 110 ARG A C 1
ATOM 874 O O . ARG A 1 110 ? -3.138 -8.161 -13.895 1.00 85.31 110 ARG A O 1
ATOM 881 N N . ASN A 1 111 ? -5.066 -8.175 -12.730 1.00 88.75 111 ASN A N 1
ATOM 882 C CA . ASN A 1 111 ? -5.495 -6.832 -13.126 1.00 88.75 111 ASN A CA 1
ATOM 883 C C . ASN A 1 111 ? -5.425 -5.809 -11.993 1.00 88.75 111 ASN A C 1
ATOM 885 O O . ASN A 1 111 ? -5.413 -4.612 -12.261 1.00 88.75 111 ASN A O 1
ATOM 889 N N . ASN A 1 112 ? -5.381 -6.261 -10.741 1.00 90.69 112 ASN A N 1
ATOM 890 C CA . ASN A 1 112 ? -5.465 -5.383 -9.582 1.00 90.69 112 ASN A CA 1
ATOM 891 C C . ASN A 1 112 ? -4.425 -5.726 -8.528 1.00 90.69 112 ASN A C 1
ATOM 893 O O . ASN A 1 112 ? -4.146 -6.901 -8.289 1.00 90.69 112 ASN A O 1
ATOM 897 N N . LEU A 1 113 ? -3.969 -4.696 -7.833 1.00 92.94 113 LEU A N 1
ATOM 898 C CA . LEU A 1 113 ? -3.350 -4.792 -6.526 1.00 92.94 113 LEU A CA 1
ATOM 899 C C . LEU A 1 113 ? -4.438 -4.611 -5.462 1.00 92.94 113 LEU A C 1
ATOM 901 O O . LEU A 1 113 ? -5.202 -3.645 -5.512 1.00 92.94 113 LEU A O 1
ATOM 905 N N . VAL A 1 114 ? -4.508 -5.525 -4.500 1.00 92.69 114 VAL A N 1
ATOM 906 C CA . VAL A 1 114 ? -5.480 -5.466 -3.408 1.00 92.69 114 VAL A CA 1
ATOM 907 C C . VAL A 1 114 ? -4.754 -5.233 -2.092 1.00 92.69 114 VAL A C 1
ATOM 909 O O . VAL A 1 114 ? -3.826 -5.965 -1.758 1.00 92.69 114 VAL A O 1
ATOM 912 N N . VAL A 1 115 ? -5.205 -4.232 -1.336 1.00 93.88 115 VAL A N 1
ATOM 913 C CA . VAL A 1 115 ? -4.742 -3.966 0.030 1.00 93.88 115 VAL A CA 1
ATOM 914 C C . VAL A 1 115 ? -5.902 -4.209 0.992 1.00 93.88 115 VAL A C 1
ATOM 916 O O . VAL A 1 115 ? -6.985 -3.642 0.833 1.00 93.88 115 VAL A O 1
ATOM 919 N N . LEU A 1 116 ? -5.679 -5.069 1.981 1.00 92.88 116 LEU A N 1
ATOM 920 C CA . LEU A 1 116 ? -6.606 -5.342 3.071 1.00 92.88 116 LEU A CA 1
ATOM 921 C C . LEU A 1 116 ? -6.088 -4.691 4.350 1.00 92.88 116 LEU A C 1
ATOM 923 O O . LEU A 1 116 ? -4.950 -4.935 4.754 1.00 92.88 116 LEU A O 1
ATOM 927 N N . ALA A 1 117 ? -6.944 -3.895 4.982 1.00 91.56 117 ALA A N 1
ATOM 928 C CA . ALA A 1 117 ? -6.682 -3.263 6.268 1.00 91.56 117 ALA A CA 1
ATOM 929 C C . ALA A 1 117 ? -7.872 -3.508 7.199 1.00 91.56 117 ALA A C 1
ATOM 931 O O . ALA A 1 117 ? -9.012 -3.189 6.854 1.00 91.56 117 ALA A O 1
ATOM 932 N N . ALA A 1 118 ? -7.620 -4.098 8.364 1.00 89.38 118 ALA A N 1
ATOM 933 C CA . ALA A 1 118 ? -8.652 -4.369 9.356 1.00 89.38 118 ALA A CA 1
ATOM 934 C C . ALA A 1 118 ? -8.676 -3.279 10.433 1.00 89.38 118 ALA A C 1
ATOM 936 O O . ALA A 1 118 ? -7.639 -2.794 10.874 1.00 89.38 118 ALA A O 1
ATOM 937 N N . THR A 1 119 ? -9.873 -2.918 10.873 1.00 86.69 119 THR A N 1
ATOM 938 C CA . THR A 1 119 ? -10.145 -2.095 12.055 1.00 86.69 119 THR A CA 1
ATOM 939 C C . THR A 1 119 ? -10.880 -2.947 13.088 1.00 86.69 119 THR A C 1
ATOM 941 O O . THR A 1 119 ? -11.239 -4.091 12.807 1.00 86.69 119 THR A O 1
ATOM 944 N N . ILE A 1 120 ? -11.142 -2.405 14.280 1.00 82.38 120 ILE A N 1
ATOM 945 C CA . ILE A 1 120 ? -11.896 -3.130 15.321 1.00 82.38 120 ILE A CA 1
ATOM 946 C C . ILE A 1 120 ? -13.294 -3.544 14.828 1.00 82.38 120 ILE A C 1
ATOM 948 O O . ILE A 1 120 ? -13.799 -4.596 15.214 1.00 82.38 120 ILE A O 1
ATOM 952 N N . ALA A 1 121 ? -13.925 -2.721 13.987 1.00 77.00 121 ALA A N 1
ATOM 953 C CA . ALA A 1 121 ? -15.316 -2.912 13.579 1.00 77.00 121 ALA A CA 1
ATOM 954 C C . ALA A 1 121 ? -15.483 -3.506 12.172 1.00 77.00 121 ALA A C 1
ATOM 956 O O . ALA A 1 121 ? -16.549 -4.027 11.857 1.00 77.00 121 ALA A O 1
ATOM 957 N N . SER A 1 122 ? -14.468 -3.413 11.308 1.00 81.31 122 SER A N 1
ATOM 958 C CA . SER A 1 122 ? -14.626 -3.739 9.888 1.00 81.31 122 SER A CA 1
ATOM 959 C C . SER A 1 122 ? -13.314 -4.082 9.190 1.00 81.31 122 SER A C 1
ATOM 961 O O . SER A 1 122 ? -12.230 -3.726 9.646 1.00 81.31 122 SER A O 1
ATOM 963 N N . VAL A 1 123 ? -13.413 -4.746 8.039 1.00 86.62 123 VAL A N 1
ATOM 964 C CA . VAL A 1 123 ? -12.286 -4.971 7.127 1.00 86.62 123 VAL A CA 1
ATOM 965 C C . VAL A 1 123 ? -12.486 -4.135 5.872 1.00 86.62 123 VAL A C 1
ATOM 967 O O . VAL A 1 123 ? -13.555 -4.162 5.264 1.00 86.62 123 VAL A O 1
ATOM 970 N N . HIS A 1 124 ? -11.441 -3.420 5.468 1.00 86.56 124 HIS A N 1
ATOM 971 C CA . HIS A 1 124 ? -11.436 -2.552 4.300 1.00 86.56 124 HIS A CA 1
ATOM 972 C C . HIS A 1 124 ? -10.615 -3.178 3.180 1.00 86.56 124 HIS A C 1
ATOM 974 O O . HIS A 1 124 ? -9.440 -3.502 3.358 1.00 86.56 124 HIS A O 1
ATOM 980 N N . ARG A 1 125 ? -11.241 -3.316 2.009 1.00 89.50 125 ARG A N 1
ATOM 981 C CA . ARG A 1 125 ? -10.609 -3.800 0.782 1.00 89.50 125 ARG A CA 1
ATOM 982 C C . ARG A 1 125 ? -10.400 -2.656 -0.203 1.00 89.50 125 ARG A C 1
ATOM 984 O O . ARG A 1 125 ? -11.353 -2.180 -0.808 1.00 89.50 125 ARG A O 1
ATOM 991 N N . LEU A 1 126 ? -9.147 -2.272 -0.395 1.00 89.69 126 LEU A N 1
ATOM 992 C CA . LEU A 1 126 ? -8.696 -1.314 -1.399 1.00 89.69 126 LEU A CA 1
ATOM 993 C C . LEU A 1 126 ? -8.299 -2.065 -2.668 1.00 89.69 126 LEU A C 1
ATOM 995 O O . LEU A 1 126 ? -7.564 -3.047 -2.581 1.00 89.69 126 LEU A O 1
ATOM 999 N N . SER A 1 127 ? -8.743 -1.606 -3.835 1.00 90.44 127 SER A N 1
ATOM 1000 C CA . SER A 1 127 ? -8.349 -2.182 -5.123 1.00 90.44 127 SER A CA 1
ATOM 1001 C C . SER A 1 127 ? -7.751 -1.095 -6.002 1.00 90.44 127 SER A C 1
ATOM 1003 O O . SER A 1 127 ? -8.406 -0.092 -6.274 1.00 90.44 127 SER A O 1
ATOM 1005 N N . PHE A 1 128 ? -6.524 -1.314 -6.461 1.00 91.81 128 PHE A N 1
ATOM 1006 C CA . PHE A 1 128 ? -5.818 -0.420 -7.371 1.00 91.81 128 PHE A CA 1
ATOM 1007 C C . PHE A 1 128 ? -5.537 -1.141 -8.690 1.00 91.81 128 PHE A C 1
ATOM 1009 O O . PHE A 1 128 ? -5.288 -2.349 -8.673 1.00 91.81 128 PHE A O 1
ATOM 1016 N N . PRO A 1 129 ? -5.548 -0.438 -9.831 1.00 91.56 129 PRO A N 1
ATOM 1017 C CA . PRO A 1 129 ? -5.129 -1.023 -11.098 1.00 91.56 129 PRO A CA 1
ATOM 1018 C C . PRO A 1 129 ? -3.665 -1.473 -11.024 1.00 91.56 129 PRO A C 1
ATOM 1020 O O . PRO A 1 129 ? -2.801 -0.768 -10.503 1.00 91.56 129 PRO A O 1
ATOM 1023 N N . HIS A 1 130 ? -3.385 -2.659 -11.557 1.00 91.62 130 HIS A N 1
ATOM 1024 C CA . HIS A 1 130 ? -2.043 -3.233 -11.573 1.00 91.62 130 HIS A CA 1
ATOM 1025 C C . HIS A 1 130 ? -1.071 -2.360 -12.400 1.00 91.62 130 HIS A C 1
ATOM 1027 O O . HIS A 1 130 ? -1.468 -1.876 -13.467 1.00 91.62 130 HIS A O 1
ATOM 1033 N N . PRO A 1 131 ? 0.214 -2.208 -12.004 1.00 90.69 131 PRO A N 1
ATOM 1034 C CA . PRO A 1 131 ? 1.194 -1.368 -12.707 1.00 90.69 131 PRO A CA 1
ATOM 1035 C C . PRO A 1 131 ? 1.264 -1.559 -14.230 1.00 90.69 131 PRO A C 1
ATOM 1037 O O . PRO A 1 131 ? 1.297 -0.579 -14.975 1.00 90.69 131 PRO A O 1
ATOM 1040 N N . ARG A 1 132 ? 1.221 -2.820 -14.686 1.00 86.56 132 ARG A N 1
ATOM 1041 C CA . ARG A 1 132 ? 1.108 -3.230 -16.103 1.00 86.56 132 ARG A CA 1
ATOM 1042 C C . ARG A 1 132 ? 0.012 -2.518 -16.895 1.00 86.56 132 ARG A C 1
ATOM 1044 O O . ARG A 1 132 ? 0.215 -2.202 -18.059 1.00 86.56 132 ARG A O 1
ATOM 1051 N N . LEU A 1 133 ? -1.149 -2.289 -16.283 1.00 87.12 133 LEU A N 1
ATOM 1052 C CA . LEU A 1 133 ? -2.290 -1.662 -16.954 1.00 87.12 133 LEU A CA 1
ATOM 1053 C C . LEU A 1 133 ? -2.169 -0.136 -16.987 1.00 87.12 133 LEU A C 1
ATOM 1055 O O . LEU A 1 133 ? -2.715 0.510 -17.875 1.00 87.12 133 LEU A O 1
ATOM 1059 N N . LEU A 1 134 ? -1.450 0.443 -16.024 1.00 85.31 134 LEU A N 1
ATOM 1060 C CA . LEU A 1 134 ? -1.254 1.887 -15.913 1.00 85.31 134 LEU A CA 1
ATOM 1061 C C . LEU A 1 134 ? -0.206 2.422 -16.885 1.00 85.31 134 LEU A C 1
ATOM 1063 O O . LEU A 1 134 ? -0.305 3.570 -17.318 1.00 85.31 134 LEU A O 1
ATOM 1067 N N . ASN A 1 135 ? 0.798 1.602 -17.201 1.00 81.56 135 ASN A N 1
ATOM 1068 C CA . ASN A 1 135 ? 1.962 2.010 -17.980 1.00 81.56 135 ASN A CA 1
ATOM 1069 C C . ASN A 1 135 ? 2.203 1.062 -19.183 1.00 81.56 135 ASN A C 1
ATOM 1071 O O . ASN A 1 135 ? 3.258 0.433 -19.261 1.00 81.56 135 ASN A O 1
ATOM 1075 N N . PRO A 1 136 ? 1.255 0.941 -20.136 1.00 69.00 136 PRO A N 1
ATOM 1076 C CA . PRO A 1 136 ? 1.330 -0.047 -21.221 1.00 69.00 136 PRO A CA 1
ATOM 1077 C C . PRO A 1 136 ? 2.403 0.251 -22.287 1.00 69.00 136 PRO A C 1
ATOM 1079 O O . PRO A 1 136 ? 2.851 -0.660 -22.972 1.00 69.00 136 PRO A O 1
ATOM 1082 N N . ASN A 1 137 ? 2.846 1.509 -22.424 1.00 64.94 137 ASN A N 1
ATOM 1083 C CA . ASN A 1 137 ? 3.718 1.963 -23.525 1.00 64.94 137 ASN A CA 1
ATOM 1084 C C . ASN A 1 137 ? 5.191 2.172 -23.123 1.00 64.94 137 ASN A C 1
ATOM 1086 O O . ASN A 1 137 ? 5.951 2.837 -23.828 1.00 64.94 137 ASN A O 1
ATOM 1090 N N . VAL A 1 138 ? 5.609 1.616 -21.987 1.00 62.66 138 VAL A N 1
ATOM 1091 C CA . VAL A 1 138 ? 6.936 1.844 -21.383 1.00 62.66 138 VAL A CA 1
ATOM 1092 C C . VAL A 1 138 ? 8.107 1.334 -22.238 1.00 62.66 138 VAL A C 1
ATOM 1094 O O . VAL A 1 138 ? 9.246 1.731 -22.020 1.00 62.66 138 VAL A O 1
ATOM 1097 N N . GLY A 1 139 ? 7.845 0.508 -23.253 1.00 56.97 139 GLY A N 1
ATOM 1098 C CA . GLY A 1 139 ? 8.874 0.009 -24.167 1.00 56.97 139 GLY A CA 1
ATOM 1099 C C . GLY A 1 139 ? 9.315 0.973 -25.278 1.00 56.97 139 GLY A C 1
ATOM 1100 O O . GLY A 1 139 ? 10.279 0.646 -25.963 1.00 56.97 139 GLY A O 1
ATOM 1101 N N . SER A 1 140 ? 8.640 2.115 -25.503 1.00 55.53 140 SER A N 1
ATOM 1102 C CA . SER A 1 140 ? 8.807 2.868 -26.765 1.00 55.53 140 SER A CA 1
ATOM 1103 C C . SER A 1 140 ? 9.271 4.326 -26.666 1.00 55.53 140 SER A C 1
ATOM 1105 O O . SER A 1 140 ? 9.674 4.864 -27.694 1.00 55.53 140 SER A O 1
ATOM 1107 N N . THR A 1 141 ? 9.247 4.998 -25.512 1.00 49.91 141 THR A N 1
ATOM 1108 C CA . THR A 1 141 ? 9.610 6.431 -25.470 1.00 49.91 1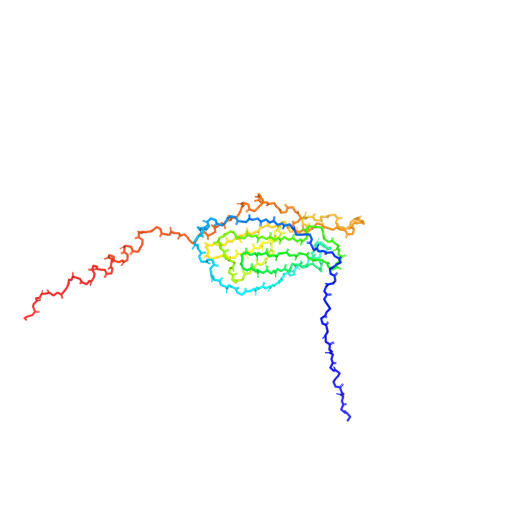41 THR A CA 1
ATOM 1109 C C . THR A 1 141 ? 10.093 6.906 -24.104 1.00 49.91 141 THR A C 1
ATOM 1111 O O . THR A 1 141 ? 9.568 6.536 -23.059 1.00 49.91 141 THR A O 1
ATOM 1114 N N . SER A 1 142 ? 11.092 7.775 -24.177 1.00 56.66 142 SER A N 1
ATOM 1115 C CA . SER A 1 142 ? 11.922 8.439 -23.173 1.00 56.66 142 SER A CA 1
ATOM 1116 C C . SER A 1 142 ? 11.172 9.246 -22.099 1.00 56.66 142 SER A C 1
ATOM 1118 O O . SER A 1 142 ? 11.326 10.464 -22.017 1.00 56.66 142 SER A O 1
ATOM 1120 N N . THR A 1 143 ? 10.372 8.613 -21.242 1.00 54.38 143 THR A N 1
ATOM 1121 C CA . THR A 1 143 ? 9.760 9.308 -20.097 1.00 54.38 143 THR A CA 1
ATOM 1122 C C . THR A 1 143 ? 10.271 8.725 -18.786 1.00 54.38 143 THR A C 1
ATOM 1124 O O . THR A 1 143 ? 9.861 7.644 -18.383 1.00 54.38 143 THR A O 1
ATOM 1127 N N . CYS A 1 144 ? 11.150 9.476 -18.113 1.00 66.38 144 CYS A N 1
ATOM 1128 C CA . CYS A 1 144 ? 11.777 9.169 -16.815 1.00 66.38 144 CYS A CA 1
ATOM 1129 C C . CYS A 1 144 ? 10.773 8.936 -15.665 1.00 66.38 144 CYS A C 1
ATOM 1131 O O . CYS A 1 144 ? 11.166 8.537 -14.576 1.00 66.38 144 CYS A O 1
ATOM 1133 N N . SER A 1 145 ? 9.476 9.183 -15.891 1.00 79.25 145 SER A N 1
ATOM 1134 C CA . SER A 1 145 ? 8.457 9.192 -14.850 1.00 79.25 145 SER A CA 1
ATOM 1135 C C . SER A 1 145 ? 7.228 8.356 -15.220 1.00 79.25 145 SER A C 1
ATOM 1137 O O . SER A 1 145 ? 6.627 8.558 -16.277 1.00 79.25 145 SER A O 1
ATOM 1139 N N . MET A 1 146 ? 6.850 7.424 -14.344 1.00 88.50 146 MET A N 1
ATOM 1140 C CA . MET A 1 146 ? 5.695 6.532 -14.480 1.00 88.50 146 MET A CA 1
ATOM 1141 C C . MET A 1 146 ? 4.600 6.843 -13.460 1.00 88.50 146 MET A C 1
ATOM 1143 O O . MET A 1 146 ? 4.824 7.468 -12.423 1.00 88.50 146 MET A O 1
ATOM 1147 N N . ARG A 1 147 ? 3.384 6.355 -13.729 1.00 92.00 147 ARG A N 1
ATOM 1148 C CA . ARG A 1 147 ? 2.277 6.471 -12.773 1.00 92.00 147 ARG A CA 1
ATOM 1149 C C . ARG A 1 147 ? 2.389 5.414 -11.683 1.00 92.00 147 ARG A C 1
ATOM 1151 O O . ARG A 1 147 ? 2.515 4.213 -11.963 1.00 92.00 147 ARG A O 1
ATOM 1158 N N . SER A 1 148 ? 2.273 5.877 -10.443 1.00 94.06 148 SER A N 1
ATOM 1159 C CA . SER A 1 148 ? 2.034 5.006 -9.301 1.00 94.06 148 SER A CA 1
ATOM 1160 C C . SER A 1 148 ? 0.663 4.328 -9.386 1.00 94.06 148 SER A C 1
ATOM 1162 O O . SER A 1 148 ? -0.276 4.901 -9.946 1.00 94.06 148 SER A O 1
ATOM 1164 N N . VAL A 1 149 ? 0.509 3.164 -8.749 1.00 94.19 149 VAL A N 1
ATOM 1165 C CA . VAL A 1 149 ? -0.813 2.560 -8.496 1.00 94.19 149 VAL A CA 1
ATOM 1166 C C . VAL A 1 149 ? -1.732 3.457 -7.664 1.00 94.19 149 VAL A C 1
ATOM 1168 O O . VAL A 1 149 ? -2.951 3.313 -7.728 1.00 94.19 149 VAL A O 1
ATOM 1171 N N . PHE A 1 150 ? -1.168 4.427 -6.936 1.00 94.56 150 PHE A N 1
ATOM 1172 C CA . PHE A 1 150 ? -1.914 5.385 -6.121 1.00 94.56 150 PHE A CA 1
ATOM 1173 C C . PHE A 1 150 ? -2.242 6.705 -6.838 1.00 94.56 150 PHE A C 1
ATOM 1175 O O . PHE A 1 150 ? -2.924 7.561 -6.263 1.00 94.56 150 PHE A O 1
ATOM 1182 N N . PHE A 1 151 ? -1.787 6.882 -8.084 1.00 91.81 151 PHE A N 1
ATOM 1183 C CA . PHE A 1 151 ? -1.865 8.157 -8.801 1.00 91.81 151 PHE A CA 1
ATOM 1184 C C . PHE A 1 151 ? -3.302 8.704 -8.863 1.00 91.81 151 PHE A C 1
ATOM 1186 O O . PHE A 1 151 ? -3.567 9.833 -8.434 1.00 91.81 151 PHE A O 1
ATOM 1193 N N . ASP A 1 152 ? -4.253 7.874 -9.300 1.00 85.69 152 ASP A N 1
ATOM 1194 C CA . ASP A 1 152 ? -5.651 8.275 -9.520 1.00 85.69 152 ASP A CA 1
ATOM 1195 C C . ASP A 1 152 ? -6.591 7.953 -8.341 1.00 85.69 152 ASP A C 1
ATOM 1197 O O . ASP A 1 152 ? -7.808 8.072 -8.436 1.00 85.69 152 ASP A O 1
ATOM 1201 N N . THR A 1 153 ? -6.056 7.574 -7.174 1.00 85.69 153 THR A N 1
ATOM 1202 C CA . THR A 1 153 ? -6.897 7.165 -6.034 1.00 85.69 153 THR A CA 1
ATOM 1203 C C . THR A 1 153 ? -7.784 8.306 -5.547 1.00 85.69 153 THR A C 1
ATOM 1205 O O . THR A 1 153 ? -7.281 9.296 -5.023 1.00 85.69 153 THR A O 1
ATOM 1208 N N . SER A 1 154 ? -9.098 8.185 -5.657 1.00 78.25 154 SER A N 1
ATOM 1209 C CA . SER A 1 154 ? -10.044 9.192 -5.173 1.00 78.25 154 SER A CA 1
ATOM 1210 C C . SER A 1 154 ? -10.968 8.609 -4.109 1.00 78.25 154 SER A C 1
ATOM 1212 O O . SER A 1 154 ? -11.152 7.397 -4.016 1.00 78.25 154 SER A O 1
ATOM 1214 N N . ALA A 1 155 ? -11.600 9.473 -3.312 1.00 64.00 155 ALA A N 1
ATOM 1215 C CA . ALA A 1 155 ? -12.566 9.037 -2.305 1.00 64.00 155 ALA A CA 1
ATOM 1216 C C . ALA A 1 155 ? -13.763 8.270 -2.906 1.00 64.00 155 ALA A C 1
ATOM 1218 O O . ALA A 1 155 ? -14.421 7.531 -2.183 1.00 64.00 155 ALA A O 1
ATOM 1219 N N . THR A 1 156 ? -14.057 8.427 -4.204 1.00 61.78 156 THR A N 1
ATOM 1220 C CA . THR A 1 156 ? -15.118 7.685 -4.904 1.00 61.78 156 THR A CA 1
ATOM 1221 C C . THR A 1 156 ? -14.679 6.283 -5.314 1.00 61.78 156 THR A C 1
ATOM 1223 O O . THR A 1 156 ? -15.464 5.362 -5.131 1.00 61.78 156 THR A O 1
ATOM 1226 N N . LEU A 1 157 ? -13.429 6.098 -5.758 1.00 59.59 157 LEU A N 1
ATOM 1227 C CA . LEU A 1 157 ? -12.816 4.773 -5.970 1.00 59.59 157 LEU A CA 1
ATOM 1228 C C . LEU A 1 157 ? -12.788 3.941 -4.683 1.00 59.59 157 LEU A C 1
ATOM 1230 O O . LEU A 1 157 ? -12.879 2.719 -4.713 1.00 59.59 157 LEU A O 1
ATOM 1234 N N . LEU A 1 158 ? -12.699 4.623 -3.543 1.00 59.62 158 LEU A N 1
ATOM 1235 C CA . LEU A 1 158 ? -12.765 3.998 -2.235 1.00 59.62 158 LEU A CA 1
ATOM 1236 C C . LEU A 1 158 ? -14.191 3.574 -1.834 1.00 59.62 158 LEU A C 1
ATOM 1238 O O . LEU A 1 158 ? -14.330 2.729 -0.967 1.00 59.62 158 LEU A O 1
ATOM 1242 N N . ARG A 1 159 ? -15.273 4.095 -2.431 1.00 53.16 159 ARG A N 1
ATOM 1243 C CA . ARG A 1 159 ? -16.650 3.771 -1.984 1.00 53.16 159 ARG A CA 1
ATOM 1244 C C . ARG A 1 159 ? -17.060 2.315 -2.215 1.00 53.16 159 ARG A C 1
ATOM 1246 O O . ARG A 1 159 ? -17.961 1.853 -1.523 1.00 53.16 159 ARG A O 1
ATOM 1253 N N . ASP A 1 160 ? -16.362 1.587 -3.081 1.00 48.62 160 ASP A N 1
ATOM 1254 C CA . ASP A 1 160 ? -16.565 0.149 -3.302 1.00 48.62 160 ASP A CA 1
ATOM 1255 C C . ASP A 1 160 ? -15.934 -0.731 -2.198 1.00 48.62 160 ASP A C 1
ATOM 1257 O O . ASP A 1 160 ? -15.668 -1.921 -2.396 1.00 48.62 160 ASP A O 1
ATOM 1261 N N . TYR A 1 161 ? -15.696 -0.177 -1.001 1.00 55.22 161 TYR A N 1
ATOM 1262 C CA . TYR A 1 161 ? -15.376 -0.972 0.179 1.00 55.22 161 TYR A CA 1
ATOM 1263 C C . TYR A 1 161 ? -16.529 -1.919 0.502 1.00 55.22 161 TYR A C 1
ATOM 1265 O O . TYR A 1 161 ? -17.567 -1.524 1.034 1.00 55.22 161 TYR A O 1
ATOM 1273 N N . HIS A 1 162 ? -16.312 -3.211 0.285 1.00 52.16 162 HIS A N 1
ATOM 1274 C CA . HIS A 1 162 ? -17.102 -4.220 0.970 1.00 52.16 162 HIS A CA 1
ATOM 1275 C C . HIS A 1 162 ? -16.707 -4.214 2.445 1.00 52.16 162 HIS A C 1
ATOM 1277 O O . HIS A 1 162 ? -15.715 -4.829 2.830 1.00 52.16 162 HIS A O 1
ATOM 1283 N N . VAL A 1 163 ? -17.491 -3.516 3.266 1.00 53.88 163 VAL A N 1
ATOM 1284 C CA . VAL A 1 163 ? -17.511 -3.746 4.709 1.00 53.88 163 VAL A CA 1
ATOM 1285 C C . VAL A 1 163 ? -18.039 -5.164 4.891 1.00 53.88 163 VAL A C 1
ATOM 1287 O O . VAL A 1 163 ? -19.240 -5.421 4.786 1.00 53.88 163 VAL A O 1
ATOM 1290 N N . ALA A 1 164 ? -17.136 -6.117 5.103 1.00 48.00 164 ALA A N 1
ATOM 1291 C CA . ALA A 1 164 ? -17.525 -7.402 5.653 1.00 48.00 164 ALA A CA 1
ATOM 1292 C C . ALA A 1 164 ? -17.878 -7.163 7.126 1.00 48.00 164 ALA A C 1
ATOM 1294 O O . ALA A 1 164 ? -17.063 -7.384 8.015 1.00 48.00 164 ALA A O 1
ATOM 1295 N N . GLU A 1 165 ? -19.081 -6.644 7.378 1.00 45.81 165 GLU A N 1
ATOM 1296 C CA . GLU A 1 165 ? -19.677 -6.710 8.708 1.00 45.81 165 GLU A CA 1
ATOM 1297 C C . GLU A 1 165 ? -19.680 -8.195 9.105 1.00 45.81 165 GLU A C 1
ATOM 1299 O O . GLU A 1 165 ? -20.154 -9.028 8.313 1.00 45.81 165 GLU A O 1
ATOM 1304 N N . PRO A 1 166 ? -19.199 -8.574 10.304 1.00 40.62 166 PRO A N 1
ATOM 1305 C CA . PRO A 1 166 ? -19.566 -9.858 10.871 1.00 40.62 166 PRO A CA 1
ATOM 1306 C C . PRO A 1 166 ? -21.085 -9.860 10.847 1.00 40.62 166 PRO A C 1
ATOM 1308 O O . PRO A 1 166 ? -21.700 -9.008 11.490 1.00 40.62 166 PRO A O 1
ATOM 1311 N N . ARG A 1 167 ? -21.695 -10.728 10.027 1.00 32.81 167 ARG A N 1
ATOM 1312 C CA . ARG A 1 167 ? -23.151 -10.802 9.903 1.00 32.81 167 ARG A CA 1
ATOM 1313 C C . ARG A 1 167 ? -23.705 -10.817 11.318 1.00 32.81 167 ARG A C 1
ATOM 1315 O O . ARG A 1 167 ? -23.570 -11.821 12.014 1.00 32.81 167 ARG A O 1
ATOM 1322 N N . ARG A 1 168 ? -24.317 -9.702 11.733 1.00 43.12 168 ARG A N 1
ATOM 1323 C CA . ARG A 1 168 ? -25.183 -9.644 12.902 1.00 43.12 168 ARG A CA 1
ATOM 1324 C C . ARG A 1 168 ? -26.313 -10.611 12.592 1.00 43.12 168 ARG A C 1
ATOM 1326 O O . ARG A 1 168 ? -27.334 -10.238 12.015 1.00 43.12 168 ARG A O 1
ATOM 1333 N N . SER A 1 169 ? -26.090 -11.884 12.912 1.00 37.97 169 SER A N 1
ATOM 1334 C CA . SER A 1 169 ? -27.157 -12.843 13.092 1.00 37.97 169 SER A CA 1
ATOM 1335 C C . SER A 1 169 ? -27.963 -12.278 14.243 1.00 37.97 169 SER A C 1
ATOM 1337 O O . SER A 1 169 ? -27.560 -12.310 15.405 1.00 37.97 169 SER A O 1
ATOM 1339 N N . ARG A 1 170 ? -29.025 -11.590 13.829 1.00 39.09 170 ARG A N 1
ATOM 1340 C CA . ARG A 1 170 ? -30.121 -11.056 14.618 1.00 39.09 170 ARG A CA 1
ATOM 1341 C C . ARG A 1 170 ? -30.307 -11.906 15.868 1.00 39.09 170 ARG A C 1
ATOM 1343 O O . ARG A 1 170 ? -30.411 -13.118 15.732 1.00 39.09 170 ARG A O 1
ATOM 1350 N N . HIS A 1 171 ? -30.320 -11.242 17.024 1.00 42.31 171 HIS A N 1
ATOM 1351 C CA . HIS A 1 171 ? -31.106 -11.415 18.262 1.00 42.31 171 HIS A CA 1
ATOM 1352 C C . HIS A 1 171 ? -32.129 -12.580 18.419 1.00 42.31 171 HIS A C 1
ATOM 1354 O O . HIS A 1 171 ? -33.007 -12.511 19.264 1.00 42.31 171 HIS A O 1
ATOM 1360 N N . HIS A 1 172 ? -32.027 -13.682 17.685 1.00 40.19 172 HIS A N 1
ATOM 1361 C CA . HIS A 1 172 ? -32.903 -14.850 17.732 1.00 40.19 172 HIS A CA 1
ATOM 1362 C C . HIS A 1 172 ? -32.143 -16.147 18.015 1.00 40.19 172 HIS A C 1
ATOM 1364 O O . HIS A 1 172 ? -32.736 -17.072 18.554 1.00 40.19 172 HIS A O 1
ATOM 1370 N N . ALA A 1 173 ? -30.833 -16.218 17.752 1.00 40.94 173 ALA A N 1
ATOM 1371 C CA . ALA A 1 173 ? -30.057 -17.415 18.086 1.00 40.94 173 ALA A CA 1
ATOM 1372 C C . ALA A 1 173 ? -29.696 -17.498 19.583 1.00 40.94 173 ALA A C 1
ATOM 1374 O O . ALA A 1 173 ? -29.661 -18.589 20.146 1.00 40.94 173 ALA A O 1
ATOM 1375 N N . VAL A 1 174 ? -29.465 -16.359 20.249 1.00 43.06 174 VAL A N 1
ATOM 1376 C CA . VAL A 1 174 ? -29.066 -16.351 21.670 1.00 43.06 174 VAL A CA 1
ATOM 1377 C C . VAL A 1 174 ? -30.264 -16.631 22.586 1.00 43.06 174 VAL A C 1
ATOM 1379 O O . VAL A 1 174 ? -30.125 -17.377 23.549 1.00 43.06 174 VAL A O 1
ATOM 1382 N N . GLU A 1 175 ? -31.465 -16.142 22.252 1.00 42.44 175 GLU A N 1
ATOM 1383 C CA . GLU A 1 175 ? -32.674 -16.471 23.024 1.00 42.44 175 GLU A CA 1
ATOM 1384 C C . GLU A 1 175 ? -33.150 -17.914 22.801 1.00 42.44 175 GLU A C 1
ATOM 1386 O O . GLU A 1 175 ? -33.566 -18.561 23.762 1.00 42.44 175 GLU A O 1
ATOM 1391 N N . GLN A 1 176 ? -33.007 -18.474 21.591 1.00 41.22 176 GLN A N 1
ATOM 1392 C CA . GLN A 1 176 ? -33.355 -19.881 21.352 1.00 41.22 176 GLN A CA 1
ATOM 1393 C C . GLN A 1 176 ? -32.386 -20.862 22.032 1.00 41.22 176 GLN A C 1
ATOM 1395 O O . GLN A 1 176 ? -32.831 -21.898 22.523 1.00 41.22 176 GLN A O 1
ATOM 1400 N N . LEU A 1 177 ? -31.092 -20.536 22.161 1.00 42.00 177 LEU A N 1
ATOM 1401 C CA . LEU A 1 177 ? -30.140 -21.377 22.906 1.00 42.00 177 LEU A CA 1
ATOM 1402 C C . LEU A 1 177 ? -30.323 -21.289 24.430 1.00 42.00 177 LEU A C 1
ATOM 1404 O O . LEU A 1 177 ? -30.158 -22.296 25.118 1.00 42.00 177 LEU A O 1
ATOM 1408 N N . VAL A 1 178 ? -30.733 -20.135 24.968 1.00 48.47 178 VAL A N 1
ATOM 1409 C CA . VAL A 1 178 ? -31.050 -19.995 26.403 1.00 48.47 178 VAL A CA 1
ATOM 1410 C C . VAL A 1 178 ? -32.387 -20.666 26.753 1.00 48.47 178 VAL A C 1
ATOM 1412 O O . VAL A 1 178 ? -32.501 -21.266 27.821 1.00 48.47 178 VAL A O 1
ATOM 1415 N N . GLN A 1 179 ? -33.371 -20.668 25.848 1.00 44.62 179 GLN A N 1
ATOM 1416 C CA . GLN A 1 179 ? -34.639 -21.384 26.055 1.00 44.62 179 GLN A CA 1
ATOM 1417 C C . GLN A 1 179 ? -34.497 -22.910 25.904 1.00 44.62 179 GLN A C 1
ATOM 1419 O O . GLN A 1 179 ? -35.097 -23.650 26.686 1.00 44.62 179 GLN A O 1
ATOM 1424 N N . LEU A 1 180 ? -33.636 -23.398 25.002 1.00 41.91 180 LEU A N 1
ATOM 1425 C CA . LEU A 1 180 ? -33.325 -24.832 24.893 1.00 41.91 180 LEU A CA 1
ATOM 1426 C C . LEU A 1 180 ? -32.439 -25.341 26.047 1.00 41.91 180 LEU A C 1
ATOM 1428 O O . LEU A 1 180 ? -32.627 -26.466 26.501 1.00 41.91 180 LEU A O 1
ATOM 1432 N N . ALA A 1 181 ? -31.548 -24.512 26.604 1.00 45.59 181 ALA A N 1
ATOM 1433 C CA . ALA A 1 181 ? -30.775 -24.866 27.803 1.00 45.59 181 ALA A CA 1
ATOM 1434 C C . ALA A 1 181 ? -31.571 -24.707 29.119 1.00 45.59 181 ALA A C 1
ATOM 1436 O O . ALA A 1 181 ? -31.262 -25.360 30.119 1.00 45.59 181 ALA A O 1
ATOM 1437 N N . GLY A 1 182 ? -32.604 -23.855 29.132 1.00 41.94 182 GLY A N 1
ATOM 1438 C CA . GLY A 1 182 ? -33.498 -23.639 30.275 1.00 41.94 182 GLY A CA 1
ATOM 1439 C C . GLY A 1 182 ? -34.636 -24.657 30.395 1.00 41.94 182 GLY A C 1
ATOM 1440 O O . GLY A 1 182 ? -35.102 -24.919 31.504 1.00 41.94 182 GLY A O 1
ATOM 1441 N N . SER A 1 183 ? -35.055 -25.282 29.290 1.00 45.88 183 SER A N 1
ATOM 1442 C CA . SER A 1 183 ? -36.146 -26.267 29.297 1.00 45.88 183 SER A CA 1
ATOM 1443 C C . SER A 1 183 ? -35.721 -27.677 29.736 1.00 45.88 183 SER A C 1
ATOM 1445 O O . SER A 1 183 ? -36.583 -28.520 29.966 1.00 45.88 183 SER A O 1
ATOM 1447 N N . GLN A 1 184 ? -34.421 -27.944 29.912 1.00 47.34 184 GLN A N 1
ATOM 1448 C CA . GLN A 1 184 ? -33.910 -29.271 30.296 1.00 47.34 184 GLN A CA 1
ATOM 1449 C C . GLN A 1 184 ? -33.558 -29.404 31.791 1.00 47.34 184 GLN A C 1
ATOM 1451 O O . GLN A 1 184 ? -33.033 -30.429 32.217 1.00 47.34 184 GLN A O 1
ATOM 1456 N N . ARG A 1 185 ? -33.877 -28.391 32.615 1.00 48.84 185 ARG A N 1
ATOM 1457 C CA . ARG A 1 185 ? -33.724 -28.425 34.088 1.00 48.84 185 ARG A CA 1
ATOM 1458 C C . ARG A 1 185 ? -35.007 -28.099 34.864 1.00 48.84 185 ARG A C 1
ATOM 1460 O O . ARG A 1 185 ? -34.957 -27.583 35.979 1.00 48.84 185 ARG A O 1
ATOM 1467 N N . ARG A 1 186 ? -36.170 -28.442 34.308 1.00 47.59 186 ARG A N 1
ATOM 1468 C CA . ARG A 1 186 ? -37.441 -28.512 35.051 1.00 47.59 186 ARG A CA 1
ATOM 1469 C C . ARG A 1 186 ? -38.248 -29.714 34.580 1.00 47.59 186 ARG A C 1
ATOM 1471 O O . ARG A 1 186 ? -39.141 -29.589 33.755 1.00 47.59 186 ARG A O 1
ATOM 1478 N N . GLY A 1 187 ? -37.918 -30.879 35.118 1.00 46.38 187 GLY A N 1
ATOM 1479 C CA . GLY A 1 187 ? -38.700 -32.079 34.864 1.00 46.38 187 GLY A CA 1
ATOM 1480 C C . GLY A 1 187 ? -38.035 -33.354 35.340 1.00 46.38 187 GLY A C 1
ATOM 1481 O O . GLY A 1 187 ? -37.972 -34.279 34.553 1.00 46.38 187 GLY A O 1
ATOM 1482 N N . ASP A 1 188 ? -37.525 -33.401 36.576 1.00 45.72 188 ASP A N 1
ATOM 1483 C CA . ASP A 1 188 ? -37.448 -34.688 37.281 1.00 45.72 188 ASP A CA 1
ATOM 1484 C C . ASP A 1 188 ? -37.264 -34.520 38.796 1.00 45.72 188 ASP A C 1
ATOM 1486 O O . ASP A 1 188 ? -36.193 -34.714 39.360 1.00 45.72 188 ASP A O 1
ATOM 1490 N N . ILE A 1 189 ? -38.332 -34.096 39.476 1.00 48.84 189 ILE A N 1
ATOM 1491 C CA . ILE A 1 189 ? -38.536 -34.424 40.892 1.00 48.84 189 ILE A CA 1
ATOM 1492 C C . ILE A 1 189 ? -40.028 -34.711 41.060 1.00 48.84 189 ILE A C 1
ATOM 1494 O O . ILE A 1 189 ? -40.804 -33.792 41.325 1.00 48.84 189 ILE A O 1
ATOM 1498 N N . ARG A 1 190 ? -40.424 -35.977 40.873 1.00 39.78 190 ARG A N 1
ATOM 1499 C CA . ARG A 1 190 ? -41.356 -36.719 41.747 1.00 39.78 190 ARG A CA 1
ATOM 1500 C C . ARG A 1 190 ? -41.737 -38.081 41.146 1.00 39.78 190 ARG A C 1
ATOM 1502 O O . ARG A 1 190 ? -42.406 -38.136 40.122 1.00 39.78 190 ARG A O 1
ATOM 1509 N N . ALA A 1 191 ? -41.456 -39.114 41.946 1.00 37.38 191 ALA A N 1
ATOM 1510 C CA . ALA A 1 191 ? -42.276 -40.299 42.238 1.00 37.38 191 ALA A CA 1
ATOM 1511 C C . ALA A 1 191 ? -41.713 -41.675 41.825 1.00 37.38 191 ALA A C 1
ATOM 1513 O O . ALA A 1 191 ? -41.337 -41.891 40.678 1.00 37.38 191 ALA A O 1
ATOM 1514 N N . ARG A 1 192 ? -41.876 -42.611 42.783 1.00 39.03 192 ARG A N 1
ATOM 1515 C CA . ARG A 1 192 ? -41.610 -44.069 42.823 1.00 39.03 192 ARG A CA 1
ATOM 1516 C C . ARG A 1 192 ? -40.191 -44.396 43.318 1.00 39.03 192 ARG A C 1
ATOM 1518 O O . ARG A 1 192 ? -39.230 -44.083 42.633 1.00 39.03 192 ARG A O 1
ATOM 1525 N N . TYR A 1 193 ? -39.968 -44.972 44.500 1.00 43.03 193 TYR A N 1
ATOM 1526 C CA . TYR A 1 193 ? -40.769 -45.855 45.363 1.00 43.03 193 TYR A CA 1
ATOM 1527 C C . TYR A 1 193 ? -40.882 -45.331 46.797 1.00 43.03 193 TYR A C 1
ATOM 1529 O O . TYR A 1 193 ? -39.932 -44.652 47.244 1.00 43.03 193 TYR A O 1
#